Protein AF-C7NF02-F1 (afdb_monomer)

pLDDT: mean 83.74, std 16.37, range [35.66, 97.69]

Solvent-accessible surface area (backbone atoms only — not comparable to full-atom values): 13567 Å² total; per-residue (Å²): 131,85,83,75,86,62,86,69,80,82,64,37,86,64,61,42,29,40,29,29,77,91,46,62,44,52,64,48,82,53,56,47,68,59,49,50,34,46,78,64,65,29,47,80,29,86,86,34,46,52,50,79,46,63,45,74,68,45,97,87,66,43,36,35,38,32,41,30,22,64,89,8,36,26,68,86,57,40,75,67,100,80,72,78,61,76,78,93,61,96,84,65,55,62,60,39,4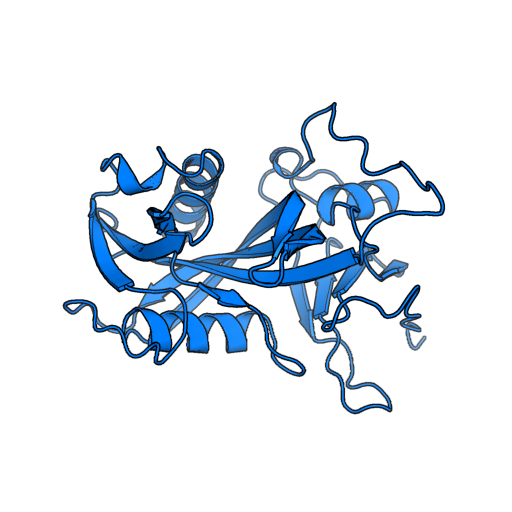5,46,54,30,19,31,32,54,28,42,47,98,85,66,55,30,30,46,35,26,31,33,59,36,84,88,78,73,45,72,50,50,42,54,32,39,41,66,48,54,83,62,45,47,66,67,57,28,31,44,50,30,29,25,30,44,28,60,38,57,68,69,46,74,44,75,60,43,67,45,68,50,72,50,78,47,68,46,97,89,68,47,58,30,38,36,23,44,35,29,45,32,24,28,30,36,54,75,64,93,71,86,49,41,67,62,51,81,87,63,52,59,78,44,38,41,81,37,52,69,86,41,60,64,59,34,72,82,39,71,64,41,52,56,52,52,53,55,33,48,61,70,74,70,115

Sequence (241 aa):
MTQSYHRPDPTGPIPLFVRVGEHVLALGHGVDPTWLARELGATAREGAVPVVDHGPVDEAGDRPLVLDYGDGYDPADLPRPAAPGMVVESGAPPRRQRVATHAVVFDPSGERVLLTALWDDFTETEFWNWPGGGVDPGETFAEALAREVWEETGHDLLEAVPLAVRSWTGTGRRSDGAEEDFHGISLVWAGRVATVHEPVVHDVGGSTTRAAWVPVSDPRVSASIERNADDLRRARAVMGD

Secondary structure (DSSP, 8-state):
-----------SSS-EEEEETTEEEE--TT--HHHHHHHTTPPB-TT---EEEEPPP-TTS---EEEE-TT-B-GGGSPPTT-------TTPPPEEEEEEEEEEEEPTTSSEEEEEEEEETTTTEEEEE-SEEEPPTT--HHHHHHHHHHHHHSPPEEEEEEEEEEEEEEEEE-TTS-EEEEEEEEEEEEEEESS--------SSSSEEEEEEEETTSGGGTSS-TTHHHHHHHHHHHH--

Structure (mmCIF, N/CA/C/O backbone):
data_AF-C7NF02-F1
#
_entry.id   AF-C7NF02-F1
#
loop_
_atom_site.group_PDB
_atom_site.id
_atom_site.type_symbol
_atom_site.label_atom_id
_atom_site.label_alt_id
_atom_site.label_comp_id
_atom_site.label_asym_id
_atom_site.label_entity_id
_atom_site.label_seq_id
_atom_site.pdbx_PDB_ins_code
_atom_site.Cartn_x
_atom_site.Cartn_y
_atom_site.Cartn_z
_atom_site.occupancy
_atom_site.B_iso_or_equiv
_atom_site.auth_seq_id
_atom_site.auth_comp_id
_atom_site.auth_asym_id
_atom_site.auth_atom_id
_atom_site.pdbx_PDB_model_num
ATOM 1 N N . MET A 1 1 ? -13.276 15.944 -24.579 1.00 37.06 1 MET A N 1
ATOM 2 C CA . MET A 1 1 ? -12.054 15.606 -25.337 1.00 37.06 1 MET A CA 1
ATOM 3 C C . MET A 1 1 ? -11.523 14.320 -24.738 1.00 37.06 1 MET A C 1
ATOM 5 O O . MET A 1 1 ? -11.491 14.231 -23.521 1.00 37.06 1 MET A O 1
ATOM 9 N N . THR A 1 2 ? -11.218 13.309 -25.545 1.00 35.66 2 THR A N 1
ATOM 10 C CA . THR A 1 2 ? -10.683 12.034 -25.047 1.00 35.66 2 THR A CA 1
ATOM 11 C C . THR A 1 2 ? -9.244 12.271 -24.590 1.00 35.66 2 THR A C 1
ATOM 13 O O . THR A 1 2 ? -8.404 12.608 -25.421 1.00 35.66 2 THR A O 1
ATOM 16 N N . GLN A 1 3 ? -8.977 12.193 -23.283 1.00 40.38 3 GLN A N 1
ATOM 17 C CA . GLN A 1 3 ? -7.624 12.348 -22.737 1.00 40.38 3 GLN A CA 1
ATOM 18 C C . GLN A 1 3 ? -6.739 11.211 -23.268 1.00 40.38 3 GLN A C 1
ATOM 20 O O . GLN A 1 3 ? -7.097 10.037 -23.172 1.00 40.38 3 GLN A O 1
ATOM 25 N N . SER A 1 4 ? -5.619 11.564 -23.895 1.00 35.66 4 SER A N 1
ATOM 26 C CA . SER A 1 4 ? -4.679 10.622 -24.504 1.00 35.66 4 SER A CA 1
ATOM 27 C C . SER A 1 4 ? -3.621 10.194 -23.487 1.00 35.66 4 SER A C 1
ATOM 29 O O . SER A 1 4 ? -2.790 11.006 -23.080 1.00 35.66 4 SER A O 1
ATOM 31 N N . TYR A 1 5 ? -3.638 8.919 -23.097 1.00 44.19 5 TYR A N 1
ATOM 32 C CA . TYR A 1 5 ? -2.654 8.303 -22.206 1.00 44.19 5 TYR A CA 1
ATOM 33 C C . TYR A 1 5 ? -1.437 7.884 -23.039 1.00 44.19 5 TYR A C 1
ATOM 35 O O . TYR A 1 5 ? -1.501 6.924 -23.803 1.00 44.19 5 TYR A O 1
ATOM 43 N N . HIS A 1 6 ? -0.329 8.620 -22.941 1.00 39.19 6 HIS A N 1
ATOM 44 C CA . HIS A 1 6 ? 0.918 8.266 -23.626 1.00 39.19 6 HIS A CA 1
ATOM 45 C C . HIS A 1 6 ? 1.883 7.590 -22.648 1.00 39.19 6 HIS A C 1
ATOM 47 O O . HIS A 1 6 ? 2.234 8.182 -21.631 1.00 39.19 6 HIS A O 1
ATOM 53 N N . ARG A 1 7 ? 2.312 6.361 -22.969 1.00 38.44 7 ARG A N 1
ATOM 54 C CA . ARG A 1 7 ? 3.305 5.558 -22.229 1.00 38.44 7 ARG A CA 1
ATOM 55 C C . ARG A 1 7 ? 4.731 6.035 -22.575 1.00 38.44 7 ARG A C 1
ATOM 57 O O . ARG A 1 7 ? 5.138 5.872 -23.725 1.00 38.44 7 ARG A O 1
ATOM 64 N N . PRO A 1 8 ? 5.512 6.606 -21.646 1.00 38.12 8 PRO A N 1
ATOM 65 C CA . PRO A 1 8 ? 6.932 6.853 -21.804 1.00 38.12 8 PRO A CA 1
ATOM 66 C C . PRO A 1 8 ? 7.715 5.687 -21.174 1.00 38.12 8 PRO A C 1
ATOM 68 O O . PRO A 1 8 ? 7.669 5.496 -19.967 1.00 38.12 8 PRO A O 1
ATOM 71 N N . ASP A 1 9 ? 8.435 4.937 -22.012 1.00 39.00 9 ASP A N 1
ATOM 72 C CA . ASP A 1 9 ? 9.424 3.894 -21.659 1.00 39.00 9 ASP A CA 1
ATOM 73 C C . ASP A 1 9 ? 8.870 2.585 -20.999 1.00 39.00 9 ASP A C 1
ATOM 75 O O . ASP A 1 9 ? 8.285 2.621 -19.917 1.00 39.00 9 ASP A O 1
ATOM 79 N N . PRO A 1 10 ? 8.989 1.394 -21.637 1.00 40.12 10 PRO A N 1
ATOM 80 C CA . PRO A 1 10 ? 8.145 0.223 -21.349 1.00 40.12 10 PRO A CA 1
ATOM 81 C C . PRO A 1 10 ? 8.681 -0.800 -20.321 1.00 40.12 10 PRO A C 1
ATOM 83 O O . PRO A 1 10 ? 8.220 -1.939 -20.329 1.00 40.12 10 PRO A O 1
ATOM 86 N N . THR A 1 11 ? 9.636 -0.479 -19.445 1.00 42.97 11 THR A N 1
ATOM 87 C CA . THR A 1 11 ? 10.308 -1.527 -18.635 1.00 42.97 11 THR A CA 1
ATOM 88 C C . THR A 1 11 ? 9.643 -1.882 -17.295 1.00 42.97 11 THR A C 1
ATOM 90 O O . THR A 1 11 ? 10.133 -2.770 -16.598 1.00 42.97 11 THR A O 1
ATOM 93 N N . GLY A 1 12 ? 8.521 -1.255 -16.932 1.00 51.25 12 GLY A N 1
ATOM 94 C CA . GLY A 1 12 ? 7.633 -1.737 -15.863 1.00 51.25 12 GLY A CA 1
ATOM 95 C C . GLY A 1 12 ? 6.490 -2.589 -16.441 1.00 51.25 12 GLY A C 1
ATOM 96 O O . GLY A 1 12 ? 5.905 -2.176 -17.447 1.00 51.25 12 GLY A O 1
ATOM 97 N N . PRO A 1 13 ? 6.140 -3.753 -15.850 1.00 66.00 13 PRO A N 1
ATOM 98 C CA . PRO A 1 13 ? 5.072 -4.606 -16.379 1.00 66.00 13 PRO A CA 1
ATOM 99 C C . PRO A 1 13 ? 3.681 -3.959 -16.285 1.00 66.00 13 PRO A C 1
ATOM 101 O O . PRO A 1 13 ? 2.797 -4.346 -17.039 1.00 66.00 13 PRO A O 1
ATOM 104 N N . ILE A 1 14 ? 3.492 -2.962 -15.409 1.00 78.69 14 ILE A N 1
ATOM 105 C CA . ILE A 1 14 ? 2.182 -2.360 -15.122 1.00 78.69 14 ILE A CA 1
ATOM 106 C C . ILE A 1 14 ? 2.257 -0.850 -15.334 1.00 78.69 14 ILE A C 1
ATOM 108 O O . ILE A 1 14 ? 2.985 -0.168 -14.605 1.00 78.69 14 ILE A O 1
ATOM 112 N N . PRO A 1 15 ? 1.543 -0.306 -16.332 1.00 81.62 15 PRO A N 1
ATOM 113 C CA . PRO A 1 15 ? 1.567 1.119 -16.599 1.00 81.62 15 PRO A CA 1
ATOM 114 C C . PRO A 1 15 ? 0.762 1.870 -15.525 1.00 81.62 15 PRO A C 1
ATOM 116 O O . PRO A 1 15 ? -0.442 1.665 -15.369 1.00 81.62 15 PRO A O 1
ATOM 119 N N . LEU A 1 16 ? 1.449 2.750 -14.792 1.00 88.62 16 LEU A N 1
ATOM 120 C CA . LEU A 1 16 ? 0.880 3.614 -13.758 1.00 88.62 16 LEU A CA 1
ATOM 121 C C . LEU A 1 16 ? 0.931 5.077 -14.208 1.00 88.62 16 LEU A C 1
ATOM 123 O O . LEU A 1 16 ? 1.956 5.543 -14.707 1.00 88.62 16 LEU A O 1
ATOM 127 N N . PHE A 1 17 ? -0.157 5.809 -14.000 1.00 91.75 17 PHE A N 1
ATOM 128 C CA . PHE A 1 17 ? -0.310 7.206 -14.388 1.00 91.75 17 PHE A CA 1
ATOM 129 C C . PHE A 1 17 ? -0.702 8.077 -13.199 1.00 91.75 17 PHE A C 1
ATOM 131 O O . PHE A 1 17 ? -1.407 7.640 -12.293 1.00 91.75 17 PHE A O 1
ATOM 138 N N . VAL A 1 18 ? -0.276 9.335 -13.244 1.00 94.00 18 VAL A N 1
ATOM 139 C CA . VAL A 1 18 ? -0.710 10.397 -12.337 1.00 94.00 18 VAL A CA 1
ATOM 140 C C . VAL A 1 18 ? -1.616 11.345 -13.113 1.00 94.00 18 VAL A C 1
ATOM 142 O O . VAL A 1 18 ? -1.229 11.833 -14.181 1.00 94.00 18 VAL A O 1
ATOM 145 N N . ARG A 1 19 ? -2.813 11.607 -12.577 1.00 95.44 19 ARG A N 1
ATOM 146 C CA . ARG A 1 19 ? -3.755 12.598 -13.107 1.00 95.44 19 ARG A CA 1
ATOM 147 C C . ARG A 1 19 ? -3.864 13.798 -12.167 1.00 95.44 19 ARG A C 1
ATOM 149 O O . ARG A 1 19 ? -3.968 13.634 -10.956 1.00 95.44 19 ARG A O 1
ATOM 156 N N . VAL A 1 20 ? -3.855 15.001 -12.739 1.00 96.31 20 VAL A N 1
ATOM 157 C CA . VAL A 1 20 ? -4.171 16.267 -12.064 1.00 96.31 20 VAL A CA 1
ATOM 158 C C . VAL A 1 20 ? -4.996 17.131 -13.017 1.00 96.31 20 VAL A C 1
ATOM 160 O O . VAL A 1 20 ? -4.471 17.695 -13.980 1.00 96.31 20 VAL A O 1
ATOM 163 N N . GLY A 1 21 ? -6.303 17.231 -12.769 1.00 92.81 21 GLY A N 1
ATOM 164 C CA . GLY A 1 21 ? -7.222 17.906 -13.688 1.00 92.81 21 GLY A CA 1
ATOM 165 C C . GLY A 1 21 ? -7.195 17.255 -15.076 1.00 92.81 21 GLY A C 1
ATOM 166 O O . GLY A 1 21 ? -7.459 16.065 -15.214 1.00 92.81 21 GLY A O 1
ATOM 167 N N . GLU A 1 22 ? -6.843 18.024 -16.108 1.00 90.62 22 GLU A N 1
ATOM 168 C CA . GLU A 1 22 ? -6.717 17.517 -17.486 1.00 90.62 22 GLU A CA 1
ATOM 169 C C . GLU A 1 22 ? -5.337 16.909 -17.795 1.00 90.62 22 GLU A C 1
ATOM 171 O O . GLU A 1 22 ? -5.138 16.327 -18.863 1.00 90.62 22 GLU A O 1
ATOM 176 N N . HIS A 1 23 ? -4.362 17.058 -16.895 1.00 91.50 23 HIS A N 1
ATOM 177 C CA . HIS A 1 23 ? -3.021 16.523 -17.093 1.00 91.50 23 HIS A CA 1
ATOM 178 C C . HIS A 1 23 ? -2.972 15.061 -16.671 1.00 91.50 23 HIS A C 1
ATOM 180 O O . HIS A 1 23 ? -3.257 14.740 -15.522 1.00 91.50 23 HIS A O 1
ATOM 186 N N . VAL A 1 24 ? -2.552 14.188 -17.586 1.00 91.44 24 VAL A N 1
ATOM 187 C CA . VAL A 1 24 ? -2.268 12.781 -17.305 1.00 91.44 24 VAL A CA 1
ATOM 188 C C . VAL A 1 24 ? -0.867 12.465 -17.804 1.00 91.44 24 VAL A C 1
ATOM 190 O O . VAL A 1 24 ? -0.596 12.593 -18.998 1.00 91.44 24 VAL A O 1
ATOM 193 N N . LEU A 1 25 ? 0.019 12.045 -16.905 1.00 89.88 25 LEU A N 1
ATOM 194 C CA . LEU A 1 25 ? 1.373 11.611 -17.246 1.00 89.88 25 LEU A CA 1
ATOM 195 C C . LEU A 1 25 ? 1.628 10.223 -16.689 1.00 89.88 25 LEU A C 1
ATOM 197 O O . LEU A 1 25 ? 1.245 9.925 -15.559 1.00 89.88 25 LEU A O 1
ATOM 201 N N . ALA A 1 26 ? 2.302 9.375 -17.463 1.00 87.69 26 ALA A N 1
ATOM 202 C CA . ALA A 1 26 ? 2.766 8.122 -16.894 1.00 87.69 26 ALA A CA 1
ATOM 203 C C . ALA A 1 26 ? 3.901 8.381 -15.905 1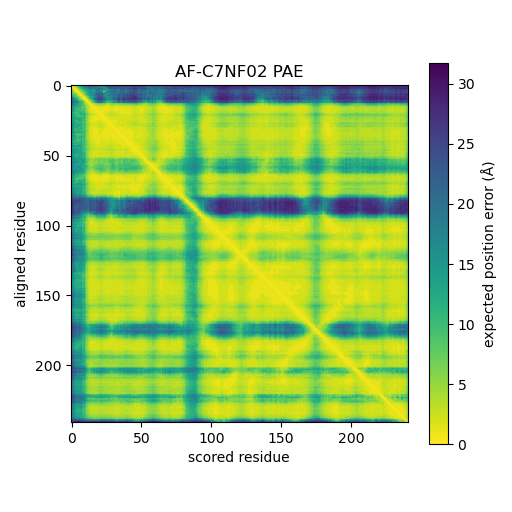.00 87.69 26 ALA A C 1
ATOM 205 O O . ALA A 1 26 ? 4.724 9.286 -16.082 1.00 87.69 26 ALA A O 1
ATOM 206 N N . LEU A 1 27 ? 3.946 7.543 -14.884 1.00 87.00 27 LEU A N 1
ATOM 207 C CA . LEU A 1 27 ? 4.962 7.588 -13.861 1.00 87.00 27 LEU A CA 1
ATOM 208 C C . LEU A 1 27 ? 6.208 6.837 -14.331 1.00 87.00 27 LEU A C 1
ATOM 210 O O . LEU A 1 27 ? 6.170 5.624 -14.527 1.00 87.00 27 LEU A O 1
ATOM 214 N N . GLY A 1 28 ? 7.310 7.566 -14.491 1.00 82.88 28 GLY A N 1
ATOM 215 C CA . GLY A 1 28 ? 8.607 6.972 -14.801 1.00 82.88 28 GLY A CA 1
ATOM 216 C C . GLY A 1 28 ? 9.280 6.343 -13.578 1.00 82.88 28 GLY A C 1
ATOM 217 O O . GLY A 1 28 ? 9.035 6.744 -12.438 1.00 82.88 28 GLY A O 1
ATOM 218 N N . HIS A 1 29 ? 10.196 5.408 -13.835 1.00 82.75 29 HIS A N 1
ATOM 219 C CA . HIS A 1 29 ? 11.033 4.786 -12.805 1.00 82.75 29 HIS A CA 1
ATOM 220 C C . HIS A 1 29 ? 11.772 5.840 -11.968 1.00 82.75 29 HIS A C 1
ATOM 222 O O . HIS A 1 29 ? 12.404 6.748 -12.510 1.00 82.75 29 HIS A O 1
ATOM 228 N N . GLY A 1 30 ? 11.719 5.696 -10.646 1.00 81.31 30 GLY A N 1
ATOM 229 C CA . GLY A 1 30 ? 12.347 6.590 -9.672 1.00 81.31 30 GLY A CA 1
ATOM 230 C C . GLY A 1 30 ? 11.582 7.888 -9.401 1.00 81.31 30 GLY A C 1
ATOM 231 O O . GLY A 1 30 ? 12.004 8.666 -8.543 1.00 81.31 30 GLY A O 1
ATOM 232 N N . VAL A 1 31 ? 10.461 8.130 -10.089 1.00 86.94 31 VAL A N 1
ATOM 233 C CA . VAL A 1 31 ? 9.610 9.301 -9.854 1.00 86.94 31 VAL A CA 1
ATOM 234 C C . VAL A 1 31 ? 8.590 8.982 -8.765 1.00 86.94 31 VAL A C 1
ATOM 236 O O . VAL A 1 31 ? 7.834 8.019 -8.858 1.00 86.94 31 VAL A O 1
ATOM 239 N N . ASP A 1 32 ? 8.550 9.804 -7.719 1.00 90.88 32 ASP A N 1
ATOM 240 C CA . ASP A 1 32 ? 7.515 9.712 -6.692 1.00 90.88 32 ASP A CA 1
ATOM 241 C C . ASP A 1 32 ? 6.165 10.248 -7.233 1.00 90.88 32 ASP A C 1
ATOM 243 O O . ASP A 1 32 ? 6.136 11.360 -7.775 1.00 90.88 32 ASP A O 1
ATOM 247 N N . PRO A 1 33 ? 5.050 9.497 -7.108 1.00 92.94 33 PRO A N 1
ATOM 248 C CA . PRO A 1 33 ? 3.745 9.910 -7.638 1.00 92.94 33 PRO A CA 1
ATOM 249 C C . PRO A 1 33 ? 3.215 11.209 -7.029 1.00 92.94 33 PRO A C 1
ATOM 251 O O . PRO A 1 33 ? 2.709 12.071 -7.748 1.00 92.94 33 PRO A O 1
ATOM 254 N N . THR A 1 34 ? 3.366 11.371 -5.713 1.00 94.94 34 THR A N 1
ATOM 255 C CA . THR A 1 34 ? 2.891 12.541 -4.966 1.00 94.94 34 THR A CA 1
ATOM 256 C C . THR A 1 34 ? 3.717 13.774 -5.325 1.00 94.94 34 THR A C 1
ATOM 258 O O . THR A 1 34 ? 3.176 14.868 -5.505 1.00 94.94 34 THR A O 1
ATOM 261 N N . TRP A 1 35 ? 5.032 13.610 -5.500 1.00 94.06 35 TRP A N 1
ATOM 262 C CA . TRP A 1 35 ? 5.891 14.666 -6.028 1.00 94.06 35 TRP A CA 1
ATOM 263 C C . TRP A 1 35 ? 5.477 15.076 -7.445 1.00 94.06 35 TRP A C 1
ATOM 265 O O . TRP A 1 35 ? 5.312 16.267 -7.699 1.00 94.06 35 TRP A O 1
ATOM 275 N N . LEU A 1 36 ? 5.251 14.116 -8.349 1.00 93.62 36 LEU A N 1
ATOM 276 C CA . LEU A 1 36 ? 4.832 14.414 -9.722 1.00 93.62 36 LEU A CA 1
ATOM 277 C C . LEU A 1 36 ? 3.490 15.156 -9.750 1.00 93.62 36 LEU A C 1
ATOM 279 O O . LEU A 1 36 ? 3.353 16.134 -10.482 1.00 93.62 36 LEU A O 1
ATOM 283 N N . ALA A 1 37 ? 2.526 14.748 -8.923 1.00 95.75 37 ALA A N 1
ATOM 284 C CA . ALA A 1 37 ? 1.246 15.440 -8.797 1.00 95.75 37 ALA A CA 1
ATOM 285 C C . ALA A 1 37 ? 1.425 16.915 -8.402 1.00 95.75 37 ALA A C 1
ATOM 287 O O . ALA A 1 37 ? 0.809 17.799 -9.001 1.00 95.75 37 ALA A O 1
ATOM 288 N N . ARG A 1 38 ? 2.316 17.206 -7.443 1.00 95.38 38 ARG A N 1
ATOM 289 C CA . ARG A 1 38 ? 2.662 18.583 -7.063 1.00 95.38 38 ARG A CA 1
ATOM 290 C C . ARG A 1 38 ? 3.246 19.369 -8.236 1.00 95.38 38 ARG A C 1
ATOM 292 O O . ARG A 1 38 ? 2.836 20.505 -8.460 1.00 95.38 38 ARG A O 1
ATOM 299 N N . GLU A 1 39 ? 4.183 18.785 -8.980 1.00 94.25 39 GLU A N 1
ATOM 300 C CA . GLU A 1 39 ? 4.785 19.444 -10.150 1.00 94.25 39 GLU A CA 1
ATOM 301 C C . GLU A 1 39 ? 3.764 19.691 -11.273 1.00 94.25 39 GLU A C 1
ATOM 303 O O . GLU A 1 39 ? 3.877 20.669 -12.011 1.00 94.25 39 GLU A O 1
ATOM 308 N N . LEU A 1 40 ? 2.722 18.859 -11.364 1.00 94.50 40 LEU A N 1
ATOM 309 C CA . LEU A 1 40 ? 1.581 19.049 -12.266 1.00 94.50 40 LEU A CA 1
ATOM 310 C C . LEU A 1 40 ? 0.537 20.053 -11.753 1.00 94.50 40 LEU A C 1
ATOM 312 O O . LEU A 1 40 ? -0.459 20.301 -12.431 1.00 94.50 40 LEU A O 1
ATOM 316 N N . GLY A 1 41 ? 0.766 20.663 -10.588 1.00 95.94 41 GLY A N 1
ATOM 317 C CA . GLY A 1 41 ? -0.081 21.718 -10.038 1.00 95.94 41 GLY A CA 1
ATOM 318 C C . GLY A 1 41 ? -1.197 21.233 -9.114 1.00 95.94 41 GLY A C 1
ATOM 319 O O . GLY A 1 41 ? -2.104 22.015 -8.816 1.00 95.94 41 GLY A O 1
ATOM 320 N N . ALA A 1 42 ? -1.154 19.983 -8.633 1.00 97.19 42 ALA A N 1
ATOM 321 C CA . ALA A 1 42 ? -2.081 19.531 -7.598 1.00 97.19 42 ALA A CA 1
ATOM 322 C C . ALA A 1 42 ? -1.936 20.418 -6.352 1.00 97.19 42 ALA A C 1
ATOM 324 O O . ALA A 1 42 ? -0.841 20.859 -6.002 1.00 97.19 42 ALA A O 1
ATOM 325 N N . THR A 1 43 ? -3.045 20.706 -5.673 1.00 97.00 43 THR A N 1
ATOM 326 C CA . THR A 1 43 ? -3.021 21.566 -4.482 1.00 97.00 43 THR A CA 1
ATOM 327 C C . THR A 1 43 ? -2.658 20.755 -3.241 1.00 97.00 43 THR A C 1
ATOM 329 O O . THR A 1 43 ? -3.220 19.688 -3.015 1.00 97.00 43 THR A O 1
ATOM 332 N N . ALA A 1 44 ? -1.768 21.280 -2.401 1.00 96.94 44 ALA A N 1
ATOM 333 C CA . ALA A 1 44 ? -1.482 20.710 -1.088 1.00 96.94 44 ALA A CA 1
ATOM 334 C C . ALA A 1 44 ? -2.738 20.729 -0.200 1.00 96.94 44 ALA A C 1
ATOM 336 O O . ALA A 1 44 ? -3.266 21.803 0.099 1.00 96.94 44 ALA A O 1
ATOM 337 N N . ARG A 1 45 ? -3.196 19.558 0.243 1.00 95.94 45 ARG A N 1
ATOM 338 C CA . ARG A 1 45 ? -4.304 19.391 1.188 1.00 95.94 45 ARG A CA 1
ATOM 339 C C . ARG A 1 45 ? -3.961 18.280 2.174 1.00 95.94 45 ARG A C 1
ATOM 341 O O . ARG A 1 45 ? -3.729 17.145 1.781 1.00 95.94 45 ARG A O 1
ATOM 348 N N . GLU A 1 46 ? -3.904 18.620 3.455 1.00 92.56 46 GLU A N 1
ATOM 349 C CA . GLU A 1 46 ? -3.607 17.656 4.519 1.00 92.56 46 GLU A CA 1
ATOM 350 C C . GLU A 1 46 ? -4.644 16.523 4.529 1.00 92.56 46 GLU A C 1
ATOM 352 O O . GLU A 1 46 ? -5.844 16.784 4.438 1.00 92.56 46 GLU A O 1
ATOM 357 N N . GLY A 1 47 ? -4.175 15.273 4.584 1.00 90.06 47 GLY A N 1
ATOM 358 C CA . GLY A 1 47 ? -5.027 14.085 4.524 1.00 90.06 47 GLY A CA 1
ATOM 359 C C . GLY A 1 47 ? -5.608 13.759 3.144 1.00 90.06 47 GLY A C 1
ATOM 360 O O . GLY A 1 47 ? -6.392 12.819 3.046 1.00 90.06 47 GLY A O 1
ATOM 361 N N . ALA A 1 48 ? -5.266 14.497 2.079 1.00 93.69 48 ALA A N 1
ATOM 362 C CA . ALA A 1 48 ? -5.751 14.176 0.740 1.00 93.69 48 ALA A CA 1
ATOM 363 C C . ALA A 1 48 ? -5.098 12.905 0.192 1.00 93.69 48 ALA A C 1
ATOM 365 O O . ALA A 1 48 ? -3.875 12.774 0.155 1.00 93.69 48 ALA A O 1
ATOM 366 N N . VAL A 1 49 ? -5.939 12.000 -0.296 1.00 92.31 49 VAL A N 1
ATOM 367 C CA . VAL A 1 49 ? -5.536 10.729 -0.895 1.00 92.31 49 VAL A CA 1
ATOM 368 C C . VAL A 1 49 ? -5.978 10.728 -2.354 1.00 92.31 49 VAL A C 1
ATOM 370 O O . VAL A 1 49 ? -7.084 11.203 -2.630 1.00 92.31 49 VAL A O 1
ATOM 373 N N . PRO A 1 50 ? -5.160 10.230 -3.301 1.00 94.06 50 PRO A N 1
ATOM 374 C CA . PRO A 1 50 ? -5.589 10.164 -4.686 1.00 94.06 50 PRO A CA 1
ATOM 375 C C . PRO A 1 50 ? -6.810 9.260 -4.846 1.00 94.06 50 PRO A C 1
ATOM 377 O O . PRO A 1 50 ? -6.915 8.204 -4.216 1.00 94.06 50 PRO A O 1
ATOM 380 N N . VAL A 1 51 ? -7.701 9.651 -5.752 1.00 93.94 51 VAL A N 1
ATOM 381 C CA . VAL A 1 51 ? -8.725 8.751 -6.275 1.00 93.94 51 VAL A CA 1
ATOM 382 C C . VAL A 1 51 ? -8.032 7.722 -7.156 1.00 93.94 51 VAL A C 1
ATOM 384 O O . VAL A 1 51 ? -7.161 8.045 -7.964 1.00 93.94 51 VAL A O 1
ATOM 387 N N . VAL A 1 52 ? -8.403 6.463 -6.973 1.00 92.44 52 VAL A N 1
ATOM 388 C CA . VAL A 1 52 ? -7.759 5.334 -7.635 1.00 92.44 52 VAL A CA 1
ATOM 389 C C . VAL A 1 52 ? -8.707 4.821 -8.696 1.00 92.44 52 VAL A C 1
ATOM 391 O O . VAL A 1 52 ? -9.833 4.430 -8.395 1.00 92.44 52 VAL A O 1
ATOM 394 N N . ASP A 1 53 ? -8.245 4.840 -9.936 1.00 85.62 53 ASP A N 1
ATOM 395 C CA . ASP A 1 53 ? -9.037 4.477 -11.099 1.00 85.62 53 ASP A CA 1
ATOM 396 C C . ASP A 1 53 ? -8.244 3.514 -11.986 1.00 85.62 53 ASP A C 1
ATOM 398 O O . ASP A 1 53 ? -7.010 3.479 -11.962 1.00 85.62 53 ASP A O 1
ATOM 402 N N . HIS A 1 54 ? -8.955 2.717 -12.772 1.00 80.19 54 HIS A N 1
ATOM 403 C CA . HIS A 1 54 ? -8.359 1.983 -13.874 1.00 80.19 54 HIS A CA 1
ATOM 404 C C . HIS A 1 54 ? -8.820 2.675 -15.146 1.00 80.19 54 HIS A C 1
ATOM 406 O O . HIS A 1 54 ? -10.006 2.700 -15.471 1.00 80.19 54 HIS A O 1
ATOM 412 N N . GLY A 1 55 ? -7.868 3.300 -15.835 1.00 74.94 55 GLY A N 1
ATOM 413 C CA . GLY A 1 55 ? -8.131 3.992 -17.082 1.00 74.94 55 GLY A CA 1
ATOM 414 C C . GLY A 1 55 ? -8.774 3.062 -18.119 1.00 74.94 55 GLY A C 1
ATOM 415 O O . GLY A 1 55 ? -8.871 1.846 -17.921 1.00 74.94 55 GLY A O 1
ATOM 416 N N . PRO A 1 56 ? -9.230 3.623 -19.249 1.00 75.25 56 PRO A N 1
ATOM 417 C CA . PRO A 1 56 ? -9.860 2.825 -20.288 1.00 75.25 56 PRO A CA 1
ATOM 418 C C . PRO A 1 56 ? -8.925 1.695 -20.725 1.00 75.25 56 PRO A C 1
ATOM 420 O O . PRO A 1 56 ? -7.718 1.907 -20.843 1.00 75.25 56 PRO A O 1
ATOM 423 N N . VAL A 1 57 ? -9.507 0.521 -20.980 1.00 76.81 57 VAL A N 1
ATOM 424 C CA . VAL A 1 57 ? -8.783 -0.610 -21.567 1.00 76.81 57 VAL A CA 1
ATOM 425 C C . VAL A 1 57 ? -8.123 -0.130 -22.858 1.00 76.81 57 VAL A C 1
ATOM 427 O O . VAL A 1 57 ? -8.809 0.422 -23.727 1.00 76.81 57 VAL A O 1
ATOM 430 N N . ASP A 1 58 ? -6.810 -0.294 -22.965 1.00 71.62 58 ASP A N 1
ATOM 431 C CA . ASP A 1 58 ? -6.073 0.116 -24.154 1.00 71.62 58 ASP A CA 1
ATOM 432 C C . ASP A 1 58 ? -6.174 -0.925 -25.284 1.00 71.62 58 ASP A C 1
ATOM 434 O O . ASP A 1 58 ? -6.812 -1.974 -25.161 1.00 71.62 58 ASP A O 1
ATOM 438 N N . GLU A 1 59 ? -5.563 -0.628 -26.432 1.00 69.81 59 GLU A N 1
ATOM 439 C CA . GLU A 1 59 ? -5.589 -1.518 -27.601 1.00 69.81 59 GLU A CA 1
ATOM 440 C C . GLU A 1 59 ? -4.897 -2.871 -27.354 1.00 69.81 59 GLU A C 1
ATOM 442 O O . GLU A 1 59 ? -5.168 -3.831 -28.078 1.00 69.81 59 GLU A O 1
ATOM 447 N N . ALA A 1 60 ? -4.023 -2.963 -26.346 1.00 68.56 60 ALA A N 1
ATOM 448 C CA . ALA A 1 60 ? -3.368 -4.201 -25.937 1.00 68.56 60 ALA A CA 1
ATOM 449 C C . ALA A 1 60 ? -4.221 -5.026 -24.957 1.00 68.56 60 ALA A C 1
ATOM 451 O O . ALA A 1 60 ? -3.882 -6.177 -24.680 1.00 68.56 60 ALA A O 1
ATOM 452 N N . GLY A 1 61 ? -5.349 -4.483 -24.487 1.00 70.81 61 GLY A N 1
ATOM 453 C CA . GLY A 1 61 ? -6.182 -5.103 -23.462 1.00 70.81 61 GLY A CA 1
ATOM 454 C C . GLY A 1 61 ? -5.736 -4.773 -22.036 1.00 70.81 61 GLY A C 1
ATOM 455 O O . GLY A 1 61 ? -6.305 -5.325 -21.093 1.00 70.81 61 GLY A O 1
ATOM 456 N N . ASP A 1 62 ? -4.759 -3.879 -21.865 1.00 73.94 62 ASP A N 1
ATOM 457 C CA . ASP A 1 62 ? -4.261 -3.491 -20.551 1.00 73.94 62 ASP A CA 1
ATOM 458 C C . ASP A 1 62 ? -5.210 -2.473 -19.906 1.00 73.94 62 ASP A C 1
ATOM 460 O O . ASP A 1 62 ? -5.770 -1.593 -20.564 1.00 73.94 62 ASP A O 1
ATOM 464 N N . ARG A 1 63 ? -5.378 -2.579 -18.583 1.00 81.56 63 ARG A N 1
ATOM 465 C CA . ARG A 1 63 ? -6.109 -1.611 -17.754 1.00 81.56 63 ARG A CA 1
ATOM 466 C C . ARG A 1 63 ? -5.095 -0.738 -17.013 1.00 81.56 63 ARG A C 1
ATOM 468 O O . ARG A 1 63 ? -4.608 -1.163 -15.966 1.00 81.56 63 ARG A O 1
ATOM 475 N N . PRO A 1 64 ? -4.719 0.442 -17.536 1.00 85.81 64 PRO A N 1
ATOM 476 C CA . PRO A 1 64 ? -3.712 1.267 -16.888 1.00 85.81 64 PRO A CA 1
ATOM 477 C C . PRO A 1 64 ? -4.208 1.769 -15.537 1.00 85.81 64 PRO A C 1
ATOM 479 O O . PRO A 1 64 ? -5.349 2.207 -15.403 1.00 85.81 64 PRO A O 1
ATOM 482 N N . LEU A 1 65 ? -3.334 1.753 -14.540 1.00 92.00 65 LEU A N 1
ATOM 483 C CA . LEU A 1 65 ? -3.658 2.254 -13.211 1.00 92.00 65 LEU A CA 1
ATOM 484 C C . LEU A 1 65 ? -3.487 3.771 -13.182 1.00 92.00 65 LEU A C 1
ATOM 486 O O . LEU A 1 65 ? -2.488 4.294 -13.677 1.00 92.00 65 LEU A O 1
ATOM 490 N N . VAL A 1 66 ? -4.441 4.486 -12.591 1.00 93.62 66 VAL A N 1
ATOM 491 C CA . VAL A 1 66 ? -4.418 5.947 -12.498 1.00 93.62 66 VAL A CA 1
ATOM 492 C C . VAL A 1 66 ? -4.579 6.377 -11.043 1.00 93.62 66 VAL A C 1
ATOM 494 O O . VAL A 1 66 ? -5.548 6.015 -10.379 1.00 93.62 66 VAL A O 1
ATOM 497 N N . LEU A 1 67 ? -3.625 7.176 -10.568 1.00 95.56 67 LEU A N 1
ATOM 498 C CA . LEU A 1 67 ? -3.690 7.900 -9.302 1.00 95.56 67 LEU A CA 1
ATOM 499 C C . LEU A 1 67 ? -4.085 9.346 -9.603 1.00 95.56 67 LEU A C 1
ATOM 501 O O . LEU A 1 67 ? -3.294 10.117 -10.153 1.00 95.56 67 LEU A O 1
ATOM 505 N N . ASP A 1 68 ? -5.320 9.702 -9.283 1.00 95.94 68 ASP A N 1
ATOM 506 C CA . ASP A 1 68 ? -5.895 11.011 -9.562 1.00 95.94 68 ASP A CA 1
ATOM 507 C C . ASP A 1 68 ? -5.834 11.906 -8.322 1.00 95.94 68 ASP A C 1
ATOM 509 O O . ASP A 1 68 ? -6.524 11.688 -7.329 1.00 95.94 68 ASP A O 1
ATOM 513 N N . TYR A 1 69 ? -4.994 12.934 -8.395 1.00 96.69 69 TYR A N 1
ATOM 514 C CA . TYR A 1 69 ? -4.788 13.932 -7.349 1.00 96.69 69 TYR A CA 1
ATOM 515 C C . TYR A 1 69 ? -5.592 15.217 -7.620 1.00 96.69 69 TYR A C 1
ATOM 517 O O . TYR A 1 69 ? -5.211 16.300 -7.168 1.00 96.69 69 TYR A O 1
ATOM 525 N N . GLY A 1 70 ? -6.692 15.141 -8.380 1.00 94.81 70 GLY A N 1
ATOM 526 C CA . GLY A 1 70 ? -7.550 16.286 -8.704 1.00 94.81 70 GLY A CA 1
ATOM 527 C C . GLY A 1 70 ? -8.087 17.028 -7.473 1.00 94.81 70 GLY A C 1
ATOM 528 O O . GLY A 1 70 ? -8.184 18.256 -7.487 1.00 94.81 70 GLY A O 1
ATOM 529 N N . ASP A 1 71 ? -8.335 16.305 -6.379 1.00 94.12 71 ASP A N 1
ATOM 530 C CA . ASP A 1 71 ? -8.737 16.879 -5.090 1.00 94.12 71 ASP A CA 1
ATOM 531 C C . ASP A 1 71 ? -7.561 17.338 -4.217 1.00 94.12 71 ASP A C 1
ATOM 533 O O . ASP A 1 71 ? -7.770 17.840 -3.114 1.00 94.12 71 ASP A O 1
ATOM 537 N N . GLY A 1 72 ? -6.331 17.248 -4.716 1.00 95.75 72 GLY A N 1
ATOM 538 C CA . GLY A 1 72 ? -5.112 17.628 -4.017 1.00 95.75 72 GLY A CA 1
ATOM 539 C C . GLY A 1 72 ? -4.262 16.436 -3.586 1.00 95.75 72 GLY A C 1
ATOM 540 O O . GLY A 1 72 ? -4.569 15.284 -3.873 1.00 95.75 72 GLY A O 1
ATOM 541 N N . TYR A 1 73 ? -3.160 16.739 -2.908 1.00 95.94 73 TYR A N 1
ATOM 542 C CA . TYR A 1 73 ? -2.205 15.758 -2.397 1.00 95.94 73 TYR A CA 1
ATOM 543 C C . TYR A 1 73 ? -1.856 16.058 -0.939 1.00 95.94 73 TYR A C 1
ATOM 545 O O . TYR A 1 73 ? -1.802 17.230 -0.554 1.00 95.94 73 TYR A O 1
ATOM 553 N N . ASP A 1 74 ? -1.556 15.027 -0.149 1.00 94.69 74 ASP A N 1
ATOM 554 C CA . ASP A 1 74 ? -1.054 15.208 1.211 1.00 94.69 74 ASP A CA 1
ATOM 555 C C . ASP A 1 74 ? 0.433 15.623 1.218 1.00 94.69 74 ASP A C 1
ATOM 557 O O . ASP A 1 74 ? 1.293 14.877 0.738 1.00 94.69 74 ASP A O 1
ATOM 561 N N . PRO A 1 75 ? 0.796 16.789 1.787 1.00 92.31 75 PRO A N 1
ATOM 562 C CA . PRO A 1 75 ? 2.191 17.204 1.926 1.00 92.31 75 PRO A CA 1
ATOM 563 C C . PRO A 1 75 ? 3.078 16.233 2.708 1.00 92.31 75 PRO A C 1
ATOM 565 O O . PRO A 1 75 ? 4.286 16.214 2.473 1.00 92.31 75 PRO A O 1
ATOM 568 N N . ALA A 1 76 ? 2.517 15.446 3.626 1.00 89.38 76 ALA A N 1
ATOM 569 C CA . ALA A 1 76 ? 3.263 14.452 4.393 1.00 89.38 76 ALA A CA 1
ATOM 570 C C . ALA A 1 76 ? 3.655 13.220 3.557 1.00 89.38 76 ALA A C 1
ATOM 572 O O . ALA A 1 76 ? 4.599 12.517 3.921 1.00 89.38 76 ALA A O 1
ATOM 573 N N . ASP A 1 77 ? 2.990 13.001 2.419 1.00 89.88 77 ASP A N 1
ATOM 574 C CA . ASP A 1 77 ? 3.340 11.949 1.464 1.00 89.88 77 ASP A CA 1
ATOM 575 C C . ASP A 1 77 ? 4.465 12.372 0.512 1.00 89.88 77 ASP A C 1
ATOM 577 O O . ASP A 1 77 ? 4.990 11.535 -0.223 1.00 89.88 77 ASP A O 1
ATOM 581 N N . LEU A 1 78 ? 4.883 13.645 0.530 1.00 89.50 78 LEU A N 1
ATOM 582 C CA . LEU A 1 78 ? 6.029 14.075 -0.261 1.00 89.50 78 LEU A CA 1
ATOM 583 C C . LEU A 1 78 ? 7.299 13.326 0.173 1.00 89.50 78 LEU A C 1
ATOM 585 O O . LEU A 1 78 ? 7.545 13.123 1.370 1.00 89.50 78 LEU A O 1
ATOM 589 N N . PRO A 1 79 ? 8.170 12.967 -0.784 1.00 83.44 79 PRO A N 1
ATOM 590 C CA . PRO A 1 79 ? 9.450 12.371 -0.449 1.00 83.44 79 PRO A CA 1
ATOM 591 C C . PRO A 1 79 ? 10.264 13.349 0.409 1.00 83.44 79 PRO A C 1
ATOM 593 O O . PRO A 1 79 ? 10.229 14.568 0.208 1.00 83.44 79 PRO A O 1
ATOM 596 N N . ARG A 1 80 ? 11.021 12.820 1.383 1.00 74.88 80 ARG A N 1
ATOM 597 C CA . ARG A 1 80 ? 11.879 13.651 2.242 1.00 74.88 80 ARG A CA 1
ATOM 598 C C . ARG A 1 80 ? 12.855 14.470 1.368 1.00 74.88 80 ARG A C 1
ATOM 600 O O . ARG A 1 80 ? 13.355 13.928 0.377 1.00 74.88 80 ARG A O 1
ATOM 607 N N . PRO A 1 81 ? 13.183 15.731 1.727 1.00 55.72 81 PRO A N 1
ATOM 608 C CA . PRO A 1 81 ? 14.115 16.572 0.968 1.00 55.72 81 PRO A CA 1
ATOM 609 C C . PRO A 1 81 ? 15.566 16.056 1.039 1.00 55.72 81 PRO A C 1
ATOM 611 O O . PRO A 1 81 ? 16.371 16.583 1.792 1.00 55.72 81 PRO A O 1
ATOM 614 N N . ALA A 1 82 ? 15.868 14.978 0.309 1.00 51.28 82 ALA A N 1
ATOM 615 C CA . ALA A 1 82 ? 17.198 14.458 -0.049 1.00 51.28 82 ALA A CA 1
ATOM 616 C C . ALA A 1 82 ? 17.124 13.117 -0.823 1.00 51.28 82 ALA A C 1
ATOM 618 O O . ALA A 1 82 ? 18.101 12.374 -0.827 1.00 51.28 82 ALA A O 1
ATOM 619 N N . ALA A 1 83 ? 16.018 12.781 -1.497 1.00 46.25 83 ALA A N 1
ATOM 620 C CA . ALA A 1 83 ? 15.987 11.654 -2.437 1.00 46.25 83 ALA A CA 1
ATOM 621 C C . ALA A 1 83 ? 15.960 12.171 -3.888 1.00 46.25 83 ALA A C 1
ATOM 623 O O . ALA A 1 83 ? 14.896 12.213 -4.506 1.00 46.25 83 ALA A O 1
ATOM 624 N N . PRO A 1 84 ? 17.092 12.644 -4.445 1.00 41.88 84 PRO A N 1
ATOM 625 C CA . PRO A 1 84 ? 17.176 12.943 -5.864 1.00 41.88 84 PRO A CA 1
ATOM 626 C C . PRO A 1 84 ? 17.081 11.633 -6.662 1.00 41.88 84 PRO A C 1
ATOM 628 O O . PRO A 1 84 ? 18.074 10.946 -6.863 1.00 41.88 84 PRO A O 1
ATOM 631 N N . GLY A 1 85 ? 15.888 11.306 -7.161 1.00 47.41 85 GLY A N 1
ATOM 632 C CA . GLY A 1 85 ? 15.658 10.266 -8.175 1.00 47.41 85 GLY A CA 1
ATOM 633 C C . GLY A 1 85 ? 16.104 10.683 -9.583 1.00 47.41 85 GLY A C 1
ATOM 634 O O . GLY A 1 85 ? 15.503 10.279 -10.570 1.00 47.41 85 GLY A O 1
ATOM 635 N N . MET A 1 86 ? 17.126 11.535 -9.698 1.00 44.75 86 MET A N 1
ATOM 636 C CA . MET A 1 86 ? 17.689 11.945 -10.983 1.00 44.75 86 MET A CA 1
ATOM 637 C C . MET A 1 86 ? 19.186 11.675 -11.013 1.00 44.75 86 MET A C 1
ATOM 639 O O . MET A 1 86 ? 19.995 12.542 -10.694 1.00 44.75 86 MET A O 1
ATOM 643 N N . VAL A 1 87 ? 19.540 10.478 -11.477 1.00 41.69 87 VAL A N 1
ATOM 644 C CA . VAL A 1 87 ? 20.795 10.244 -12.192 1.00 41.69 87 VAL A CA 1
ATOM 645 C C . VAL A 1 87 ? 20.472 9.377 -13.409 1.00 41.69 87 VAL A C 1
ATOM 647 O O . VAL A 1 87 ? 20.122 8.204 -13.292 1.00 41.69 87 VAL A O 1
ATOM 650 N N . VAL A 1 88 ? 20.553 9.974 -14.598 1.00 39.78 88 VAL A N 1
ATOM 651 C CA . VAL A 1 88 ? 20.628 9.231 -15.860 1.00 39.78 88 VAL A CA 1
ATOM 652 C C . VAL A 1 88 ? 22.110 9.028 -16.146 1.00 39.78 88 VAL A C 1
ATOM 654 O O . VAL A 1 88 ? 22.761 9.922 -16.680 1.00 39.78 88 VAL A O 1
ATOM 657 N N . GLU A 1 89 ? 22.644 7.862 -15.790 1.00 40.62 89 GLU A N 1
ATOM 658 C CA . GLU A 1 89 ? 23.921 7.395 -16.327 1.00 40.62 89 GLU A CA 1
ATOM 659 C C . GLU A 1 89 ? 23.697 6.158 -17.203 1.00 40.62 89 GLU A C 1
ATOM 661 O O . GLU A 1 89 ? 23.035 5.190 -16.826 1.00 40.62 89 GLU A O 1
ATOM 666 N N . SER A 1 90 ? 24.224 6.227 -18.426 1.00 40.62 90 SER A N 1
ATOM 667 C CA . SER A 1 90 ? 24.199 5.143 -19.405 1.00 40.62 90 SER A CA 1
ATOM 668 C C . SER A 1 90 ? 25.192 4.060 -18.980 1.00 40.62 90 SER A C 1
ATOM 670 O O . SER A 1 90 ? 26.399 4.290 -19.008 1.00 40.62 90 SER A O 1
ATOM 672 N N . GLY A 1 91 ? 24.671 2.884 -18.617 1.00 51.53 91 GLY A N 1
ATOM 673 C CA . GLY A 1 91 ? 25.423 1.742 -18.076 1.00 51.53 91 GLY A CA 1
ATOM 674 C C . GLY A 1 91 ? 24.759 1.064 -16.866 1.00 51.53 91 GLY A C 1
ATOM 675 O O . GLY A 1 91 ? 25.296 0.084 -16.358 1.00 51.53 91 GLY A O 1
ATOM 676 N N . ALA A 1 92 ? 23.616 1.586 -16.405 1.00 55.88 92 ALA A N 1
ATOM 677 C CA . ALA A 1 92 ? 22.911 1.137 -15.207 1.00 55.88 92 ALA A CA 1
ATOM 678 C C . ALA A 1 92 ? 22.285 -0.276 -15.329 1.00 55.88 92 ALA A C 1
ATOM 680 O O . ALA A 1 92 ? 21.908 -0.684 -16.434 1.00 55.88 92 ALA A O 1
ATOM 681 N N . PRO A 1 93 ? 22.152 -1.013 -14.205 1.00 59.62 93 PRO A N 1
ATOM 682 C CA . PRO A 1 93 ? 21.451 -2.299 -14.143 1.00 59.62 93 PRO A CA 1
ATOM 683 C C . PRO A 1 93 ? 20.010 -2.215 -14.683 1.00 59.62 93 PRO A C 1
ATOM 685 O O . PRO A 1 93 ? 19.438 -1.124 -14.752 1.00 59.62 93 PRO A O 1
ATOM 688 N N . PRO A 1 94 ? 19.392 -3.352 -15.069 1.00 67.88 94 PRO A N 1
ATOM 689 C CA . PRO A 1 94 ? 17.999 -3.372 -15.502 1.00 67.88 94 PRO A CA 1
ATOM 690 C C . PRO A 1 94 ? 17.089 -2.739 -14.442 1.00 67.88 94 PRO A C 1
ATOM 692 O O . PRO A 1 94 ? 17.106 -3.134 -13.275 1.00 67.88 94 PRO A O 1
ATOM 695 N N . ARG A 1 95 ? 16.287 -1.764 -14.880 1.00 74.69 95 ARG A N 1
ATOM 696 C CA . ARG A 1 95 ? 15.304 -1.061 -14.054 1.00 74.69 95 ARG A CA 1
ATOM 697 C C . ARG A 1 95 ? 14.028 -1.873 -13.942 1.00 74.69 95 ARG A C 1
ATOM 699 O O . ARG A 1 95 ? 13.490 -2.304 -14.964 1.00 74.69 95 ARG A O 1
ATOM 706 N N . ARG A 1 96 ? 13.522 -2.039 -12.723 1.00 77.56 96 ARG A N 1
ATOM 707 C CA . ARG A 1 96 ? 12.219 -2.659 -12.477 1.00 77.56 96 ARG A CA 1
ATOM 708 C C . ARG A 1 96 ? 11.362 -1.788 -11.582 1.00 77.56 96 ARG A C 1
ATOM 710 O O . ARG A 1 96 ? 11.678 -1.562 -10.418 1.00 77.56 96 ARG A O 1
ATOM 717 N N . GLN A 1 97 ? 10.224 -1.385 -12.118 1.00 81.94 97 GLN A N 1
ATOM 718 C CA . GLN A 1 97 ? 9.176 -0.746 -11.345 1.00 81.94 97 GLN A CA 1
ATOM 719 C C . GLN A 1 97 ? 8.166 -1.806 -10.908 1.00 81.94 97 GLN A C 1
ATOM 721 O O . GLN A 1 97 ? 7.695 -2.590 -11.734 1.00 81.94 97 GLN A O 1
ATOM 726 N N . ARG A 1 98 ? 7.860 -1.851 -9.612 1.00 86.44 98 ARG A N 1
ATOM 727 C CA . ARG A 1 98 ? 6.909 -2.795 -9.016 1.00 86.44 98 ARG A CA 1
ATOM 728 C C . ARG A 1 98 ? 5.761 -2.004 -8.420 1.00 86.44 98 ARG A C 1
ATOM 730 O O . ARG A 1 98 ? 5.978 -1.170 -7.543 1.00 86.44 98 ARG A O 1
ATOM 737 N N . VAL A 1 99 ? 4.561 -2.258 -8.925 1.00 91.06 99 VAL A N 1
ATOM 738 C CA . VAL A 1 99 ? 3.331 -1.664 -8.407 1.00 91.06 99 VAL A CA 1
ATOM 739 C C . VAL A 1 99 ? 2.679 -2.687 -7.494 1.00 91.06 99 VAL A C 1
ATOM 741 O O . VAL A 1 99 ? 2.518 -3.843 -7.875 1.00 91.06 99 VAL A O 1
ATOM 744 N N . ALA A 1 100 ? 2.360 -2.259 -6.285 1.00 93.81 100 ALA A N 1
ATOM 745 C CA . ALA A 1 100 ? 1.850 -3.090 -5.216 1.00 93.81 100 ALA A CA 1
ATOM 746 C C . ALA A 1 100 ? 0.687 -2.402 -4.499 1.00 93.81 100 ALA A C 1
ATOM 748 O O . ALA A 1 100 ? 0.384 -1.221 -4.710 1.00 93.81 100 ALA A O 1
ATOM 749 N N . THR A 1 101 ? 0.040 -3.155 -3.626 1.00 96.44 101 THR A N 1
ATOM 750 C CA . THR A 1 101 ? -1.091 -2.697 -2.833 1.00 96.44 101 THR A CA 1
ATOM 751 C C . THR A 1 101 ? -1.056 -3.385 -1.474 1.00 96.44 101 THR A C 1
ATOM 753 O O . THR A 1 101 ? -0.735 -4.565 -1.405 1.00 96.44 101 THR A O 1
ATOM 756 N N . HIS A 1 102 ? -1.331 -2.654 -0.394 1.00 97.56 102 HIS A N 1
ATOM 757 C CA . HIS A 1 102 ? -1.250 -3.178 0.976 1.00 97.56 102 HIS A CA 1
ATOM 758 C C . HIS A 1 102 ? -2.405 -2.675 1.844 1.00 97.56 102 HIS A C 1
ATOM 760 O O . HIS A 1 102 ? -2.834 -1.530 1.695 1.00 97.56 102 HIS A O 1
ATOM 766 N N . ALA A 1 103 ? -2.889 -3.501 2.775 1.00 97.44 103 ALA A N 1
ATOM 767 C CA . ALA A 1 103 ? -4.013 -3.164 3.649 1.00 97.44 103 ALA A CA 1
ATOM 768 C C . ALA A 1 103 ? -3.615 -3.102 5.127 1.00 97.44 103 ALA A C 1
ATOM 770 O O . ALA A 1 103 ? -3.178 -4.083 5.722 1.00 97.44 103 ALA A O 1
ATOM 771 N N . VAL A 1 104 ? -3.904 -1.973 5.770 1.00 97.56 104 VAL A N 1
ATOM 772 C CA . VAL A 1 104 ? -4.009 -1.881 7.226 1.00 97.56 104 VAL A CA 1
ATOM 773 C C . VAL A 1 104 ? -5.392 -2.391 7.625 1.00 97.56 104 VAL A C 1
ATOM 775 O O . VAL A 1 104 ? -6.384 -1.660 7.566 1.00 97.56 104 VAL A O 1
ATOM 778 N N . VAL A 1 105 ? -5.469 -3.665 8.002 1.00 97.12 105 VAL A N 1
ATOM 779 C CA . VAL A 1 105 ? -6.725 -4.312 8.403 1.00 97.12 105 VAL A CA 1
ATOM 780 C C . VAL A 1 105 ? -6.817 -4.372 9.919 1.00 97.12 105 VAL A C 1
ATOM 782 O O . VAL A 1 105 ? -5.940 -4.943 10.564 1.00 97.12 105 VAL A O 1
ATOM 785 N N . PHE A 1 106 ? -7.899 -3.837 10.482 1.00 94.25 106 PHE A N 1
ATOM 786 C CA . PHE A 1 106 ? -8.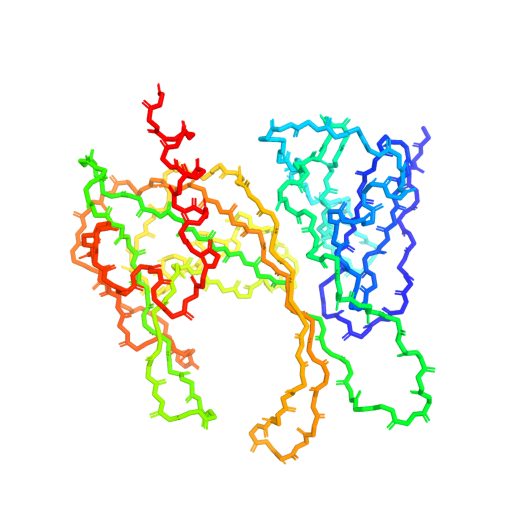185 -3.923 11.916 1.00 94.25 106 PHE A CA 1
ATOM 787 C C . PHE A 1 106 ? -9.127 -5.078 12.246 1.00 94.25 106 PHE A C 1
ATOM 789 O O . PHE A 1 106 ? -10.020 -5.416 11.464 1.00 94.25 106 PHE A O 1
ATOM 796 N N . ASP A 1 107 ? -8.978 -5.631 13.449 1.00 91.06 107 ASP A N 1
ATOM 797 C CA . ASP A 1 107 ? -10.043 -6.432 14.040 1.00 91.06 107 ASP A CA 1
ATOM 798 C C . ASP A 1 107 ? -11.215 -5.527 14.487 1.00 91.06 107 ASP A C 1
ATOM 800 O O . ASP A 1 107 ? -11.061 -4.306 14.576 1.00 91.06 107 ASP A O 1
ATOM 804 N N . PRO A 1 108 ? -12.414 -6.076 14.769 1.00 87.94 108 PRO A N 1
ATOM 805 C CA . PRO A 1 108 ? -13.578 -5.276 15.134 1.00 87.94 108 PRO A CA 1
ATOM 806 C C . PRO A 1 108 ? -13.394 -4.378 16.361 1.00 87.94 108 PRO A C 1
ATOM 808 O O . PRO A 1 108 ? -14.117 -3.394 16.481 1.00 87.94 108 PRO A O 1
ATOM 811 N N . SER A 1 109 ? -12.464 -4.691 17.273 1.00 88.75 109 SER A N 1
ATOM 812 C CA . SER A 1 109 ? -12.162 -3.814 18.411 1.00 88.75 109 SER A CA 1
ATOM 813 C C . SER A 1 109 ? -11.211 -2.666 18.056 1.00 88.75 109 SER A C 1
ATOM 815 O O . SER A 1 109 ? -11.133 -1.700 18.811 1.00 88.75 109 SER A O 1
ATOM 817 N N . GLY A 1 110 ? -10.484 -2.746 16.935 1.00 88.69 110 GLY A N 1
ATOM 818 C CA . GLY A 1 110 ? -9.459 -1.770 16.552 1.00 88.69 110 GLY A CA 1
ATOM 819 C C . GLY A 1 110 ? -8.171 -1.860 17.384 1.00 88.69 110 GLY A C 1
ATOM 820 O O . GLY A 1 110 ? -7.316 -0.963 17.324 1.00 88.69 110 GLY A O 1
ATOM 821 N N . GLU A 1 111 ? -8.026 -2.921 18.181 1.00 91.88 111 GLU A N 1
ATOM 822 C CA . GLU A 1 111 ? -6.884 -3.136 19.077 1.00 91.88 111 GLU A CA 1
ATOM 823 C C . GLU A 1 111 ? -5.788 -3.980 18.429 1.00 91.88 111 GLU A C 1
ATOM 825 O O . GLU A 1 111 ? -4.621 -3.889 18.829 1.00 91.88 111 GLU A O 1
ATOM 830 N N . ARG A 1 112 ? -6.142 -4.777 17.417 1.00 95.25 112 ARG A N 1
ATOM 831 C CA . ARG A 1 112 ? -5.197 -5.584 16.649 1.00 95.25 112 ARG A CA 1
ATOM 832 C C . ARG A 1 112 ? -5.283 -5.264 15.167 1.00 95.25 112 ARG A C 1
ATOM 834 O O . ARG A 1 112 ? -6.323 -4.859 14.655 1.00 95.25 112 ARG A O 1
ATOM 841 N N . VAL A 1 113 ? -4.165 -5.485 14.496 1.00 96.62 113 VAL A N 1
ATOM 842 C CA . VAL A 1 113 ? -4.023 -5.393 13.048 1.00 96.62 113 VAL A CA 1
ATOM 843 C C . VAL A 1 113 ? -3.550 -6.719 12.483 1.00 96.62 113 VAL A C 1
ATOM 845 O O . VAL A 1 113 ? -2.842 -7.470 13.156 1.00 96.62 113 VAL A O 1
ATOM 848 N N . LEU A 1 114 ? -3.961 -7.013 11.259 1.00 97.69 114 LEU A N 1
ATOM 849 C CA . LEU A 1 114 ? -3.485 -8.175 10.525 1.00 97.69 114 LEU A CA 1
ATOM 850 C C . LEU A 1 114 ? -2.115 -7.858 9.922 1.00 97.69 114 LEU A C 1
ATOM 852 O O . LEU A 1 114 ? -1.957 -6.830 9.266 1.00 97.69 114 LEU A O 1
ATOM 856 N N . LEU A 1 115 ? -1.136 -8.727 10.161 1.00 97.62 115 LEU A N 1
ATOM 857 C CA . LEU A 1 115 ? 0.196 -8.640 9.564 1.00 97.62 115 LEU A CA 1
ATOM 858 C C . LEU A 1 115 ? 0.585 -9.971 8.928 1.00 97.62 115 LEU A C 1
ATOM 860 O O . LEU A 1 115 ? 0.200 -11.036 9.423 1.00 97.62 115 LEU A O 1
ATOM 864 N N . THR A 1 116 ? 1.416 -9.894 7.896 1.00 96.19 116 THR A N 1
ATOM 865 C CA . THR A 1 116 ? 2.054 -11.031 7.229 1.00 96.19 116 THR A CA 1
ATOM 866 C C . THR A 1 116 ? 3.558 -10.971 7.469 1.00 96.19 116 THR A C 1
ATOM 868 O O . THR A 1 116 ? 4.148 -9.893 7.576 1.00 96.19 116 THR A O 1
ATOM 871 N N . ALA A 1 117 ? 4.175 -12.132 7.660 1.00 93.94 117 ALA A N 1
ATOM 872 C CA . ALA A 1 117 ? 5.619 -12.270 7.729 1.00 93.94 117 ALA A CA 1
ATOM 873 C C . ALA A 1 117 ? 6.127 -12.727 6.365 1.00 93.94 117 ALA A C 1
ATOM 875 O O . ALA A 1 117 ? 5.656 -13.736 5.839 1.00 93.94 117 ALA A O 1
ATOM 876 N N . LEU A 1 118 ? 7.098 -11.996 5.830 1.00 89.12 118 LEU A N 1
ATOM 877 C CA . LEU A 1 118 ? 7.705 -12.256 4.534 1.00 89.12 118 LEU A CA 1
ATOM 878 C C . LEU A 1 118 ? 9.154 -12.683 4.735 1.00 89.12 118 LEU A C 1
ATOM 880 O O . LEU A 1 118 ? 9.884 -12.065 5.516 1.00 89.12 118 LEU A O 1
ATOM 884 N N . TRP A 1 119 ? 9.569 -13.731 4.027 1.00 85.94 119 TRP A N 1
ATOM 885 C CA . TRP A 1 119 ? 10.965 -14.148 3.986 1.00 85.94 119 TRP A CA 1
ATOM 886 C C . TRP A 1 119 ? 11.777 -13.242 3.057 1.00 85.94 119 TRP A C 1
ATOM 888 O O . TRP A 1 119 ? 11.444 -13.080 1.884 1.00 85.94 119 TRP A O 1
ATOM 898 N N . ASP A 1 120 ? 12.859 -12.668 3.579 1.00 80.19 120 ASP A N 1
ATOM 899 C CA . ASP A 1 120 ? 13.835 -11.916 2.798 1.00 80.19 120 ASP A CA 1
ATOM 900 C C . ASP A 1 120 ? 15.060 -12.789 2.502 1.00 80.19 120 ASP A C 1
ATOM 902 O O . ASP A 1 120 ? 15.883 -13.060 3.380 1.00 80.19 120 ASP A O 1
ATOM 906 N N . ASP A 1 121 ? 15.200 -13.192 1.238 1.00 73.25 121 ASP A N 1
ATOM 907 C CA . ASP A 1 121 ? 16.325 -13.993 0.749 1.00 73.25 121 ASP A CA 1
ATOM 908 C C . ASP A 1 121 ? 17.688 -13.312 0.945 1.00 73.25 121 ASP A C 1
ATOM 910 O O . ASP A 1 121 ? 18.706 -13.996 1.026 1.00 73.25 121 ASP A O 1
ATOM 914 N N . PHE A 1 122 ? 17.741 -11.977 0.998 1.00 70.75 122 PHE A N 1
ATOM 915 C CA . PHE A 1 122 ? 19.003 -11.255 1.139 1.00 70.75 122 PHE A CA 1
ATOM 916 C C . PHE A 1 122 ? 19.500 -11.227 2.584 1.00 70.75 122 PHE A C 1
ATOM 918 O O . PHE A 1 122 ? 20.695 -11.400 2.832 1.00 70.75 122 PHE A O 1
ATOM 925 N N . THR A 1 123 ? 18.604 -10.978 3.539 1.00 79.38 123 THR A N 1
ATOM 926 C CA . THR A 1 123 ? 18.961 -10.970 4.965 1.00 79.38 123 THR A CA 1
ATOM 927 C C . THR A 1 123 ? 18.854 -12.346 5.615 1.00 79.38 123 THR A C 1
ATOM 929 O O . THR A 1 123 ? 19.343 -12.509 6.730 1.00 79.38 123 THR A O 1
ATOM 932 N N . GLU A 1 124 ? 18.249 -13.322 4.930 1.00 84.81 124 GLU A N 1
ATOM 933 C CA . GLU A 1 124 ? 17.869 -14.637 5.462 1.00 84.81 124 GLU A CA 1
ATOM 934 C C . GLU A 1 124 ? 17.036 -14.524 6.752 1.00 84.81 124 GLU A C 1
ATOM 936 O O . GLU A 1 124 ? 17.196 -15.292 7.706 1.00 84.81 124 GLU A O 1
ATOM 941 N N . THR A 1 125 ? 16.159 -13.519 6.811 1.00 86.25 125 THR A N 1
ATOM 942 C CA . THR A 1 125 ? 15.291 -13.269 7.965 1.00 86.25 125 THR A CA 1
ATOM 943 C C . THR A 1 125 ? 13.867 -12.951 7.538 1.00 86.25 125 THR A C 1
ATOM 945 O O . THR A 1 125 ? 13.610 -12.544 6.409 1.00 86.25 125 THR A O 1
ATOM 948 N N . GLU A 1 126 ? 12.925 -13.134 8.463 1.00 89.44 126 GLU A N 1
ATOM 949 C CA . GLU A 1 126 ? 11.558 -12.660 8.269 1.00 89.44 126 GLU A CA 1
ATOM 950 C C . GLU A 1 126 ? 11.413 -11.210 8.724 1.00 89.44 126 GLU A C 1
ATOM 952 O O . GLU A 1 126 ? 11.876 -10.833 9.808 1.00 89.44 126 GLU A O 1
ATOM 957 N N . PHE A 1 127 ? 10.656 -10.431 7.961 1.00 89.75 127 PHE A N 1
ATOM 958 C CA . PHE A 1 127 ? 10.128 -9.145 8.404 1.00 89.75 127 PHE A CA 1
ATOM 959 C C . PHE A 1 127 ? 8.601 -9.146 8.331 1.00 89.75 127 PHE A C 1
ATOM 961 O O . PHE A 1 127 ? 8.005 -9.929 7.597 1.00 89.75 127 PHE A O 1
ATOM 968 N N . TRP A 1 128 ? 7.962 -8.289 9.128 1.00 93.81 128 TRP A N 1
ATOM 969 C CA . TRP A 1 128 ? 6.506 -8.172 9.159 1.00 93.81 128 TRP A CA 1
ATOM 970 C C . TRP A 1 128 ? 6.059 -6.926 8.408 1.00 93.81 128 TRP A C 1
ATOM 972 O O . TRP A 1 128 ? 6.646 -5.854 8.581 1.00 93.81 128 TRP A O 1
ATOM 982 N N . ASN A 1 129 ? 5.006 -7.067 7.611 1.00 94.31 129 ASN A N 1
ATOM 983 C CA . ASN A 1 129 ? 4.372 -5.963 6.908 1.00 94.31 129 ASN A CA 1
ATOM 984 C C . ASN A 1 129 ? 2.844 -6.110 6.919 1.00 94.31 129 ASN A C 1
ATOM 986 O O . ASN A 1 129 ? 2.293 -7.101 7.406 1.00 94.31 129 ASN A O 1
ATOM 990 N N . TRP A 1 130 ? 2.160 -5.090 6.412 1.00 97.19 130 TRP A N 1
ATOM 991 C CA . TRP A 1 130 ? 0.757 -5.193 6.032 1.00 97.19 130 TRP A CA 1
ATOM 992 C C . TRP A 1 130 ? 0.554 -6.347 5.039 1.00 97.19 130 TRP A C 1
ATOM 994 O O . TRP A 1 130 ? 1.436 -6.545 4.205 1.00 97.19 130 TRP A O 1
ATOM 1004 N N . PRO A 1 131 ? -0.578 -7.071 5.081 1.00 97.00 131 PRO A N 1
ATOM 1005 C CA . PRO A 1 131 ? -0.938 -7.985 4.006 1.00 97.00 131 PRO A CA 1
ATOM 1006 C C . PRO A 1 131 ? -1.108 -7.221 2.693 1.00 97.00 131 PRO A C 1
ATOM 1008 O O . PRO A 1 131 ? -1.634 -6.098 2.675 1.00 97.00 131 PRO A O 1
ATOM 1011 N N . GLY A 1 132 ? -0.665 -7.829 1.604 1.00 95.75 132 GLY A N 1
ATOM 1012 C CA . GLY A 1 132 ? -0.627 -7.193 0.301 1.00 95.75 132 GLY A CA 1
ATOM 1013 C C . GLY A 1 132 ? 0.575 -7.613 -0.525 1.00 95.75 132 GLY A C 1
ATOM 1014 O O . GLY A 1 132 ? 1.527 -8.208 -0.035 1.00 95.75 132 GLY A O 1
ATOM 1015 N N . GLY A 1 133 ? 0.552 -7.233 -1.794 1.00 92.38 133 GLY A N 1
ATOM 1016 C CA . GLY A 1 133 ? 1.551 -7.695 -2.736 1.00 92.38 133 GLY A CA 1
ATOM 1017 C C . GLY A 1 133 ? 1.473 -6.985 -4.071 1.00 92.38 133 GLY A C 1
ATOM 1018 O O . GLY A 1 133 ? 0.954 -5.867 -4.185 1.00 92.38 133 GLY A O 1
ATOM 1019 N N . GLY A 1 134 ? 2.083 -7.614 -5.070 1.00 91.62 134 GLY A N 1
ATOM 1020 C CA . GLY A 1 134 ? 2.153 -7.081 -6.420 1.00 91.62 134 GLY A CA 1
ATOM 1021 C C . GLY A 1 134 ? 0.768 -7.005 -7.046 1.00 91.62 134 GLY A C 1
ATOM 1022 O O . GLY A 1 134 ? -0.055 -7.900 -6.889 1.00 91.62 134 GLY A O 1
ATOM 1023 N N . VAL A 1 135 ? 0.514 -5.932 -7.784 1.00 91.50 135 VAL A N 1
ATOM 1024 C CA . VAL A 1 135 ? -0.593 -5.932 -8.742 1.00 91.50 135 VAL A CA 1
ATOM 1025 C C . VAL A 1 135 ? -0.164 -6.807 -9.917 1.00 91.50 135 VAL A C 1
ATOM 1027 O O . VAL A 1 135 ? 1.004 -6.750 -10.295 1.00 91.50 135 VAL A O 1
ATOM 1030 N N . ASP A 1 136 ? -1.063 -7.599 -10.496 1.00 88.62 136 ASP A N 1
ATOM 1031 C CA . ASP A 1 136 ? -0.777 -8.336 -11.730 1.00 88.62 136 ASP A CA 1
ATOM 1032 C C . ASP A 1 136 ? -1.252 -7.577 -12.980 1.00 88.62 136 ASP A C 1
ATOM 1034 O O . ASP A 1 136 ? -2.118 -6.697 -12.904 1.00 88.62 136 ASP A O 1
ATOM 1038 N N . PRO A 1 137 ? -0.702 -7.885 -14.173 1.00 85.12 137 PRO A N 1
ATOM 1039 C CA . PRO A 1 137 ? -1.179 -7.304 -15.419 1.00 85.12 137 PRO A CA 1
ATOM 1040 C C . PRO A 1 137 ? -2.689 -7.472 -15.586 1.00 85.12 137 PRO A C 1
ATOM 1042 O O . PRO A 1 137 ? -3.228 -8.579 -15.572 1.00 85.12 137 PRO A O 1
ATOM 1045 N N . GLY A 1 138 ? -3.364 -6.344 -15.778 1.00 84.44 138 GLY A N 1
ATOM 1046 C CA . GLY A 1 138 ? -4.804 -6.302 -15.951 1.00 84.44 138 GLY A CA 1
ATOM 1047 C C . GLY A 1 138 ? -5.596 -6.240 -14.651 1.00 84.44 138 GLY A C 1
ATOM 1048 O O . GLY A 1 138 ? -6.797 -6.058 -14.770 1.00 84.44 138 GLY A O 1
ATOM 1049 N N . GLU A 1 139 ? -5.005 -6.323 -13.457 1.00 89.50 139 GLU A N 1
ATOM 1050 C CA . GLU A 1 139 ? -5.711 -6.097 -12.187 1.00 89.50 139 GLU A CA 1
ATOM 1051 C C . GLU A 1 139 ? -5.824 -4.605 -11.842 1.00 89.50 139 GLU A C 1
ATOM 1053 O O . GLU A 1 139 ? -4.940 -3.795 -12.123 1.00 89.50 139 GLU A O 1
ATOM 1058 N N . THR A 1 140 ? -6.915 -4.231 -11.178 1.00 91.81 140 THR A N 1
ATOM 1059 C CA . THR A 1 140 ? -6.999 -2.972 -10.428 1.00 91.81 140 THR A CA 1
ATOM 1060 C C . THR A 1 140 ? -6.285 -3.107 -9.080 1.00 91.81 140 THR A C 1
ATOM 1062 O O . THR A 1 140 ? -6.138 -4.208 -8.553 1.00 91.81 140 THR A O 1
ATOM 1065 N N . P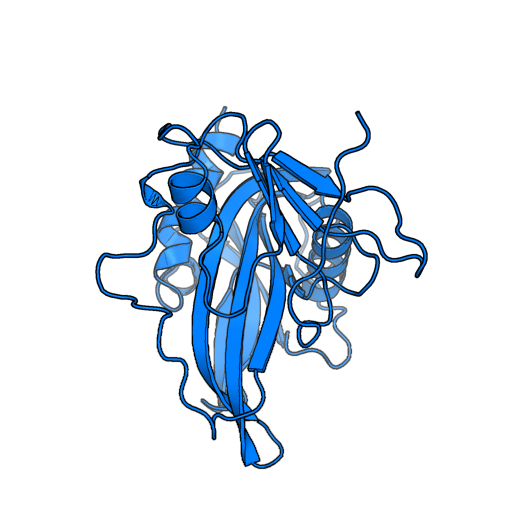HE A 1 141 ? -5.920 -1.987 -8.447 1.00 93.81 141 PHE A N 1
ATOM 1066 C CA . PHE A 1 141 ? -5.357 -2.026 -7.091 1.00 93.81 141 PHE A CA 1
ATOM 1067 C C . PHE A 1 141 ? -6.274 -2.710 -6.064 1.00 93.81 141 PHE A C 1
ATOM 1069 O O . PHE A 1 141 ? -5.770 -3.331 -5.133 1.00 93.81 141 PHE A O 1
ATOM 1076 N N . ALA A 1 142 ? -7.597 -2.579 -6.206 1.00 94.00 142 ALA A N 1
ATOM 1077 C CA . ALA A 1 142 ? -8.560 -3.182 -5.286 1.00 94.00 142 ALA A CA 1
ATOM 1078 C C . ALA A 1 142 ? -8.718 -4.694 -5.523 1.00 94.00 142 ALA A C 1
ATOM 1080 O O . ALA A 1 142 ? -8.828 -5.449 -4.561 1.00 94.00 142 ALA A O 1
ATOM 1081 N N . GLU A 1 143 ? -8.690 -5.136 -6.787 1.00 94.50 143 GLU A N 1
ATOM 1082 C CA . GLU A 1 143 ? -8.691 -6.564 -7.145 1.00 94.50 143 GLU A CA 1
ATOM 1083 C C . GLU A 1 143 ? -7.435 -7.257 -6.600 1.00 94.50 143 GLU A C 1
ATOM 1085 O O . GLU A 1 143 ? -7.559 -8.243 -5.876 1.00 94.50 143 GLU A O 1
ATOM 1090 N N . ALA A 1 144 ? -6.253 -6.681 -6.852 1.00 94.88 144 ALA A N 1
ATOM 1091 C CA . ALA A 1 144 ? -4.991 -7.185 -6.313 1.00 94.88 144 ALA A CA 1
ATOM 1092 C C . ALA A 1 144 ? -5.003 -7.219 -4.778 1.00 94.88 144 ALA A C 1
ATOM 1094 O O . ALA A 1 144 ? -4.593 -8.202 -4.175 1.00 94.88 144 ALA A O 1
ATOM 1095 N N . LEU A 1 145 ? -5.536 -6.181 -4.123 1.00 97.25 145 LEU A N 1
ATOM 1096 C CA . LEU A 1 145 ? -5.589 -6.120 -2.662 1.00 97.25 145 LEU A CA 1
ATOM 1097 C C . LEU A 1 145 ? -6.453 -7.238 -2.077 1.00 97.25 145 LEU A C 1
ATOM 1099 O O . LEU A 1 145 ? -6.066 -7.863 -1.096 1.00 97.25 145 LEU A O 1
ATOM 1103 N N . ALA A 1 146 ? -7.623 -7.483 -2.669 1.00 97.00 146 ALA A N 1
ATOM 1104 C CA . ALA A 1 146 ? -8.515 -8.545 -2.226 1.00 97.00 146 ALA A CA 1
ATOM 1105 C C . ALA A 1 146 ? -7.894 -9.932 -2.442 1.00 97.00 146 ALA A C 1
ATOM 1107 O O . ALA A 1 146 ? -7.982 -10.768 -1.543 1.00 97.00 146 ALA A O 1
ATOM 1108 N N . ARG A 1 147 ? -7.242 -10.155 -3.594 1.00 96.81 147 ARG A N 1
ATOM 1109 C CA . ARG A 1 147 ? -6.509 -11.395 -3.881 1.00 96.81 147 ARG A CA 1
ATOM 1110 C C . ARG A 1 147 ? -5.410 -11.627 -2.847 1.00 96.81 147 ARG A C 1
ATOM 1112 O O . ARG A 1 147 ? -5.441 -12.649 -2.177 1.00 96.81 147 ARG A O 1
ATOM 1119 N N . GLU A 1 148 ? -4.508 -10.668 -2.672 1.00 96.94 148 GLU A N 1
ATOM 1120 C CA . GLU A 1 148 ? -3.353 -10.796 -1.774 1.00 96.94 148 GLU A CA 1
ATOM 1121 C C . GLU A 1 148 ? -3.782 -10.993 -0.315 1.00 96.94 148 GLU A C 1
ATOM 1123 O O . GLU A 1 148 ? -3.304 -11.897 0.362 1.00 96.94 148 GLU A O 1
ATOM 1128 N N . VAL A 1 149 ? -4.755 -10.220 0.187 1.00 97.56 149 VAL A N 1
ATOM 1129 C CA . VAL A 1 149 ? -5.247 -10.408 1.565 1.00 97.56 149 VAL A CA 1
ATOM 1130 C C . VAL A 1 149 ? -5.838 -11.808 1.755 1.00 97.56 149 VAL A C 1
ATOM 1132 O O . VAL A 1 149 ? -5.610 -12.428 2.799 1.00 97.56 149 VAL A O 1
ATOM 1135 N N . TRP A 1 150 ? -6.557 -12.335 0.764 1.00 97.25 150 TRP A N 1
ATOM 1136 C CA . TRP A 1 150 ? -7.072 -13.699 0.823 1.00 97.25 150 TRP A CA 1
ATOM 1137 C C . TRP A 1 150 ? -5.947 -14.741 0.746 1.00 97.25 150 TRP A C 1
ATOM 1139 O O . TRP A 1 150 ? -5.904 -15.649 1.576 1.00 97.25 150 TRP A O 1
ATOM 1149 N N . GLU A 1 151 ? -5.012 -14.603 -0.195 1.00 95.19 151 GLU A N 1
ATOM 1150 C CA . GLU A 1 151 ? -3.896 -15.536 -0.391 1.00 95.19 151 GLU A CA 1
ATOM 1151 C C . GLU A 1 151 ? -2.992 -15.584 0.845 1.00 95.19 151 GLU A C 1
ATOM 1153 O O . GLU A 1 151 ? -2.628 -16.655 1.322 1.00 95.19 151 GLU A O 1
ATOM 1158 N N . GLU A 1 152 ? -2.676 -14.442 1.439 1.00 96.38 152 GLU A N 1
ATOM 1159 C CA . GLU A 1 152 ? -1.727 -14.379 2.545 1.00 96.38 152 GLU A CA 1
ATOM 1160 C C . GLU A 1 152 ? -2.353 -14.674 3.910 1.00 96.38 152 GLU A C 1
ATOM 1162 O O . GLU A 1 152 ? -1.647 -15.041 4.852 1.00 96.38 152 GLU A O 1
ATOM 1167 N N . THR A 1 153 ? -3.668 -14.490 4.062 1.00 97.31 153 THR A N 1
ATOM 1168 C CA . THR A 1 153 ? -4.298 -14.510 5.394 1.00 97.31 153 THR A CA 1
ATOM 1169 C C . THR A 1 153 ? -5.599 -15.299 5.484 1.00 97.31 153 THR A C 1
ATOM 1171 O O . THR A 1 153 ? -6.071 -15.551 6.598 1.00 97.31 153 THR A O 1
ATOM 1174 N N . GLY A 1 154 ? -6.198 -15.665 4.352 1.00 96.94 154 GLY A N 1
ATOM 1175 C CA . GLY A 1 154 ? -7.488 -16.346 4.272 1.00 96.94 154 GLY A CA 1
ATOM 1176 C C . GLY A 1 154 ? -8.693 -15.452 4.566 1.00 96.94 154 GLY A C 1
ATOM 1177 O O . GLY A 1 154 ? -9.776 -15.981 4.802 1.00 96.94 154 GLY A O 1
ATOM 1178 N N . HIS A 1 155 ? -8.526 -14.125 4.602 1.00 97.25 155 HIS A N 1
ATOM 1179 C CA . HIS A 1 155 ? -9.609 -13.192 4.912 1.00 97.25 155 HIS A CA 1
ATOM 1180 C C . HIS A 1 155 ? -10.161 -12.507 3.659 1.00 97.25 155 HIS A C 1
ATOM 1182 O O . HIS A 1 155 ? -9.410 -12.067 2.794 1.00 97.25 155 HIS A O 1
ATOM 1188 N N . ASP A 1 156 ? -11.480 -12.316 3.629 1.00 96.25 156 ASP A N 1
ATOM 1189 C CA . ASP A 1 156 ? -12.147 -11.482 2.631 1.00 96.25 156 ASP A CA 1
ATOM 1190 C C . ASP A 1 156 ? -12.281 -10.039 3.132 1.00 96.25 156 ASP A C 1
ATOM 1192 O O . ASP A 1 156 ? -12.804 -9.786 4.229 1.00 96.25 156 ASP A O 1
ATOM 1196 N N . LEU A 1 157 ? -11.855 -9.080 2.306 1.00 94.75 157 LEU A N 1
ATOM 1197 C CA . LEU A 1 157 ? -12.085 -7.659 2.552 1.00 94.75 157 LEU A CA 1
ATOM 1198 C C . LEU A 1 157 ? -13.561 -7.308 2.327 1.00 94.75 157 LEU A C 1
ATOM 1200 O O . LEU A 1 157 ? -14.124 -7.550 1.263 1.00 94.75 157 LEU A O 1
ATOM 1204 N N . LEU A 1 158 ? -14.178 -6.696 3.335 1.00 91.69 158 LEU A N 1
ATOM 1205 C CA . LEU A 1 158 ? -15.526 -6.131 3.262 1.00 91.69 158 LEU A CA 1
ATOM 1206 C C . LEU A 1 158 ? -15.504 -4.700 2.712 1.00 91.69 158 LEU A C 1
ATOM 1208 O O . LEU A 1 158 ? -16.401 -4.287 1.983 1.00 91.69 158 LEU A O 1
ATOM 1212 N N . GLU A 1 159 ? -14.484 -3.945 3.105 1.00 90.75 159 GLU A N 1
ATOM 1213 C CA . GLU A 1 159 ? -14.298 -2.540 2.771 1.00 90.75 159 GLU A CA 1
ATOM 1214 C C . GLU A 1 159 ? -12.801 -2.259 2.660 1.00 90.75 159 GLU A C 1
ATOM 1216 O O . GLU A 1 159 ? -12.015 -2.807 3.439 1.00 90.75 159 GLU A O 1
ATOM 1221 N N . ALA A 1 160 ? -12.426 -1.401 1.711 1.00 93.62 160 ALA A N 1
ATOM 1222 C CA . ALA A 1 160 ? -11.081 -0.865 1.575 1.00 93.62 160 ALA A CA 1
ATOM 1223 C C . ALA A 1 160 ? -11.149 0.603 1.130 1.00 93.62 160 ALA A C 1
ATOM 1225 O O . ALA A 1 160 ? -11.754 0.917 0.104 1.00 93.62 160 ALA A O 1
ATOM 1226 N N . VAL A 1 161 ? -10.506 1.494 1.883 1.00 93.62 161 VAL A N 1
ATOM 1227 C CA . VAL A 1 161 ? -10.428 2.930 1.584 1.00 93.62 161 VAL A CA 1
ATOM 1228 C C . VAL A 1 161 ? -8.967 3.312 1.338 1.00 93.62 161 VAL A C 1
ATOM 1230 O O . VAL A 1 161 ? -8.127 2.978 2.177 1.00 93.62 161 VAL A O 1
ATOM 1233 N N . PRO A 1 162 ? -8.626 3.988 0.223 1.00 94.44 162 PRO A N 1
ATOM 1234 C CA . PRO A 1 162 ? -7.267 4.463 -0.010 1.00 94.44 162 PRO A CA 1
ATOM 1235 C C . PRO A 1 162 ? -6.802 5.374 1.131 1.00 94.44 162 PRO A C 1
ATOM 1237 O O . PRO A 1 162 ? -7.555 6.229 1.593 1.00 94.44 162 PRO A O 1
ATOM 1240 N N . LEU A 1 163 ? -5.544 5.239 1.550 1.00 93.75 163 LEU A N 1
ATOM 1241 C CA . LEU A 1 163 ? -4.942 6.060 2.610 1.00 93.75 163 LEU A CA 1
ATOM 1242 C C . LEU A 1 163 ? -3.749 6.876 2.151 1.00 93.75 163 LEU A C 1
ATOM 1244 O O . LEU A 1 163 ? -3.555 7.998 2.617 1.00 93.75 163 LEU A O 1
ATOM 1248 N N . ALA A 1 164 ? -2.886 6.267 1.344 1.00 92.44 164 ALA A N 1
ATOM 1249 C CA . ALA A 1 164 ? -1.631 6.882 0.972 1.00 92.44 164 ALA A CA 1
ATOM 1250 C C . ALA A 1 164 ? -0.967 6.153 -0.188 1.00 92.44 164 ALA A C 1
ATOM 1252 O O . ALA A 1 164 ? -1.183 4.961 -0.406 1.00 92.44 164 ALA A O 1
ATOM 1253 N N . VAL A 1 165 ? -0.073 6.861 -0.869 1.00 93.00 165 VAL A N 1
ATOM 1254 C CA . VAL A 1 165 ? 0.854 6.260 -1.825 1.00 93.00 165 VAL A CA 1
ATOM 1255 C C . VAL A 1 165 ? 2.247 6.243 -1.206 1.00 93.00 165 VAL A C 1
ATOM 1257 O O . VAL A 1 165 ? 2.700 7.208 -0.585 1.00 93.00 165 VAL A O 1
ATOM 1260 N N . ARG A 1 166 ? 2.928 5.108 -1.328 1.00 91.25 166 ARG A N 1
ATOM 1261 C CA . ARG A 1 166 ? 4.284 4.886 -0.827 1.00 91.25 166 ARG A CA 1
ATOM 1262 C C . ARG A 1 166 ? 5.185 4.604 -2.009 1.00 91.25 166 ARG A C 1
ATOM 1264 O O . ARG A 1 166 ? 4.883 3.732 -2.809 1.00 91.25 166 ARG A O 1
ATOM 1271 N N . SER A 1 167 ? 6.285 5.336 -2.106 1.00 88.88 167 SER A N 1
ATOM 1272 C CA . SER A 1 167 ? 7.292 5.161 -3.148 1.00 88.88 167 SER A CA 1
ATOM 1273 C C . SER A 1 167 ? 8.661 5.026 -2.499 1.00 88.88 167 SER A C 1
ATOM 1275 O O . SER A 1 167 ? 8.999 5.766 -1.566 1.00 88.88 167 SER A O 1
ATOM 1277 N N . TRP A 1 168 ? 9.442 4.064 -2.970 1.00 85.38 168 TRP A N 1
ATOM 1278 C CA . TRP A 1 168 ? 10.816 3.863 -2.538 1.00 85.38 168 TRP A CA 1
ATOM 1279 C C . TRP A 1 168 ? 11.662 3.347 -3.693 1.00 85.38 168 TRP A C 1
ATOM 1281 O O . TRP A 1 168 ? 11.192 2.622 -4.569 1.00 85.38 168 TRP A O 1
ATOM 1291 N N . THR A 1 169 ? 12.932 3.721 -3.685 1.00 82.38 169 THR A N 1
ATOM 1292 C CA . THR A 1 169 ? 13.924 3.222 -4.631 1.00 82.38 169 THR A CA 1
ATOM 1293 C C . THR A 1 169 ? 15.013 2.487 -3.874 1.00 82.38 169 THR A C 1
ATOM 1295 O O . THR A 1 169 ? 15.300 2.787 -2.712 1.00 82.38 169 THR A O 1
ATOM 1298 N N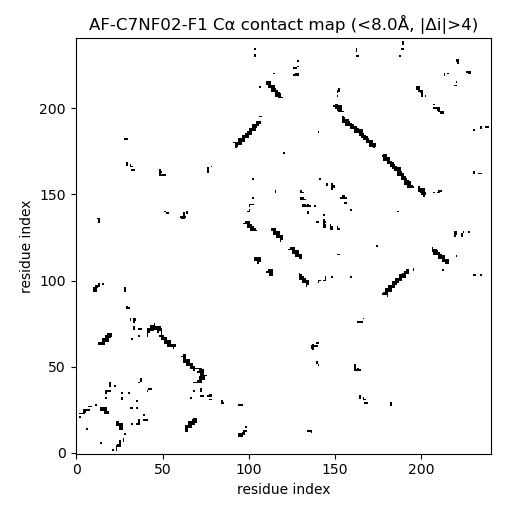 . GLY A 1 170 ? 15.624 1.516 -4.533 1.00 74.38 170 GLY A N 1
ATOM 1299 C CA . GLY A 1 170 ? 16.769 0.810 -3.995 1.00 74.38 170 GLY A CA 1
ATOM 1300 C C . GLY A 1 170 ? 17.537 0.104 -5.094 1.00 74.38 170 GLY A C 1
ATOM 1301 O O . GLY A 1 170 ? 17.021 -0.159 -6.178 1.00 74.38 170 GLY A O 1
ATOM 1302 N N . THR A 1 171 ? 18.789 -0.209 -4.799 1.00 73.44 171 THR A N 1
ATOM 1303 C CA . THR A 1 171 ? 19.578 -1.132 -5.606 1.00 73.44 171 THR A CA 1
ATOM 1304 C C . THR A 1 171 ? 19.664 -2.453 -4.859 1.00 73.44 171 THR A C 1
ATOM 1306 O O . THR A 1 171 ? 19.946 -2.495 -3.662 1.00 73.44 171 THR A O 1
ATOM 1309 N N . GLY A 1 172 ? 19.355 -3.539 -5.553 1.00 64.62 172 GLY A N 1
ATOM 1310 C CA . GLY A 1 172 ? 19.355 -4.889 -5.007 1.00 64.62 172 GLY A CA 1
ATOM 1311 C C . GLY A 1 172 ? 20.137 -5.835 -5.901 1.00 64.62 172 GLY A C 1
ATOM 1312 O O . GLY A 1 172 ? 20.428 -5.530 -7.056 1.00 64.62 172 GLY A O 1
ATOM 1313 N N . ARG A 1 173 ? 20.479 -7.006 -5.369 1.00 65.25 173 ARG A N 1
ATOM 1314 C CA . ARG A 1 173 ? 21.019 -8.107 -6.164 1.00 65.25 173 ARG A CA 1
ATOM 1315 C C . ARG A 1 173 ? 19.951 -9.191 -6.253 1.00 65.25 173 ARG A C 1
ATOM 1317 O O . ARG A 1 173 ? 19.486 -9.672 -5.226 1.00 65.25 173 ARG A O 1
ATOM 1324 N N . ARG A 1 174 ? 19.553 -9.557 -7.470 1.00 63.81 174 ARG A N 1
ATOM 1325 C CA . ARG A 1 174 ? 18.626 -10.665 -7.722 1.00 63.81 174 ARG A CA 1
ATOM 1326 C C . ARG A 1 174 ? 19.246 -11.995 -7.304 1.00 63.81 174 ARG A C 1
ATOM 1328 O O . ARG A 1 174 ? 20.467 -12.132 -7.222 1.00 63.81 174 ARG A O 1
ATOM 1335 N N . SER A 1 175 ? 18.393 -13.000 -7.128 1.00 55.00 175 SER A N 1
ATOM 1336 C CA . SER A 1 175 ? 18.787 -14.384 -6.838 1.00 55.00 175 SER A CA 1
ATOM 1337 C C . SER A 1 175 ? 19.704 -15.009 -7.904 1.00 55.00 175 SER A C 1
ATOM 1339 O O . SER A 1 175 ? 20.458 -15.928 -7.599 1.00 55.00 175 SER A O 1
ATOM 1341 N N . ASP A 1 176 ? 19.710 -14.485 -9.137 1.00 61.72 176 ASP A N 1
ATOM 1342 C CA . ASP A 1 176 ? 20.636 -14.872 -10.216 1.00 61.72 176 ASP A CA 1
ATOM 1343 C C . ASP A 1 176 ? 21.976 -14.103 -10.200 1.00 61.72 176 ASP A C 1
ATOM 1345 O O . ASP A 1 176 ? 22.820 -14.294 -11.076 1.00 61.72 176 ASP A O 1
ATOM 1349 N N . GLY A 1 177 ? 22.195 -13.246 -9.199 1.00 61.75 177 GLY A N 1
ATOM 1350 C CA . GLY A 1 177 ? 23.412 -12.459 -9.017 1.00 61.75 177 GLY A CA 1
ATOM 1351 C C . GLY A 1 177 ? 23.459 -11.147 -9.803 1.00 61.75 177 GLY A C 1
ATOM 1352 O O . GLY A 1 177 ? 24.423 -10.397 -9.635 1.00 61.75 177 GLY A O 1
ATOM 1353 N N . ALA A 1 178 ? 22.448 -10.841 -10.625 1.00 65.44 178 ALA A N 1
ATOM 1354 C CA . ALA A 1 178 ? 22.371 -9.576 -11.349 1.00 65.44 178 ALA A CA 1
ATOM 1355 C C . ALA A 1 178 ? 22.014 -8.415 -10.410 1.00 65.44 178 ALA A C 1
ATOM 1357 O O . ALA A 1 178 ? 21.153 -8.550 -9.542 1.00 65.44 178 ALA A O 1
ATOM 1358 N N . GLU A 1 179 ? 22.649 -7.260 -10.599 1.00 72.31 179 GLU A N 1
ATOM 1359 C CA . GLU A 1 179 ? 22.206 -6.024 -9.950 1.00 72.31 179 GLU A CA 1
ATOM 1360 C C . GLU A 1 179 ? 20.896 -5.546 -10.589 1.00 72.31 179 GLU A C 1
ATOM 1362 O O . GLU A 1 179 ? 20.699 -5.659 -11.800 1.00 72.31 179 GLU A O 1
ATOM 1367 N N . GLU A 1 180 ? 19.990 -5.038 -9.766 1.00 71.69 180 GLU A N 1
ATOM 1368 C CA . GLU A 1 180 ? 18.681 -4.519 -10.144 1.00 71.69 180 GLU A CA 1
ATOM 1369 C C . GLU A 1 180 ? 18.497 -3.155 -9.479 1.00 71.69 180 GLU A C 1
ATOM 1371 O O . GLU A 1 180 ? 18.718 -3.002 -8.278 1.00 71.69 180 GLU A O 1
ATOM 1376 N N . ASP A 1 181 ? 18.091 -2.165 -10.268 1.00 77.38 181 ASP A N 1
ATOM 1377 C CA . ASP A 1 181 ? 17.576 -0.894 -9.762 1.00 77.38 181 ASP A CA 1
ATOM 1378 C C . ASP A 1 181 ? 16.056 -1.040 -9.676 1.00 77.38 181 ASP A C 1
ATOM 1380 O O . ASP A 1 181 ? 15.386 -1.182 -10.705 1.00 77.38 181 ASP A O 1
ATOM 1384 N N . PHE A 1 182 ? 15.519 -1.087 -8.458 1.00 78.69 182 PHE A N 1
ATOM 1385 C CA . PHE A 1 182 ? 14.095 -1.278 -8.232 1.00 78.69 182 PHE A CA 1
ATOM 1386 C C . PHE A 1 182 ? 13.426 -0.003 -7.719 1.00 78.69 182 PHE A C 1
ATOM 1388 O O . PHE A 1 182 ? 13.930 0.703 -6.845 1.00 78.69 182 PHE A O 1
ATOM 1395 N N . HIS A 1 183 ? 12.235 0.256 -8.249 1.00 85.38 183 HIS A N 1
ATOM 1396 C CA . HIS A 1 183 ? 11.330 1.312 -7.814 1.00 85.38 183 HIS A CA 1
ATOM 1397 C C . HIS A 1 183 ? 10.025 0.667 -7.364 1.00 85.38 183 HIS A C 1
ATOM 1399 O O . HIS A 1 183 ? 9.243 0.183 -8.180 1.00 85.38 183 HIS A O 1
ATOM 1405 N N . GLY A 1 184 ? 9.822 0.606 -6.052 1.00 87.00 184 GLY A N 1
ATOM 1406 C CA . GLY A 1 184 ? 8.594 0.098 -5.463 1.00 87.00 184 GLY A CA 1
ATOM 1407 C C .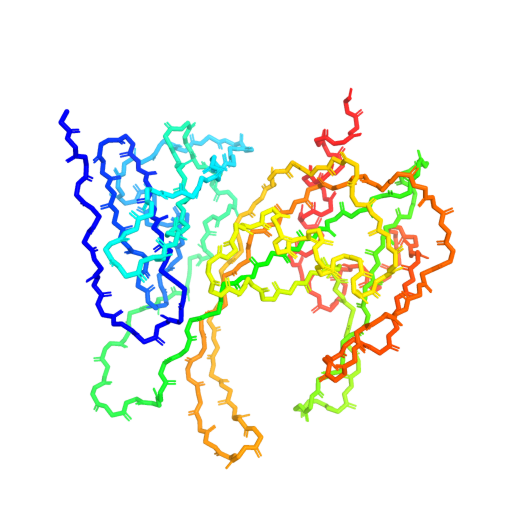 GLY A 1 184 ? 7.588 1.220 -5.262 1.00 87.00 184 GLY A C 1
ATOM 1408 O O . GLY A 1 184 ? 7.932 2.292 -4.759 1.00 87.00 184 GLY A O 1
ATOM 1409 N N . ILE A 1 185 ? 6.347 0.965 -5.662 1.00 91.62 185 ILE A N 1
ATOM 1410 C CA . ILE A 1 185 ? 5.208 1.847 -5.437 1.00 91.62 185 ILE A CA 1
ATOM 1411 C C . ILE A 1 185 ? 4.101 1.008 -4.825 1.00 91.62 185 ILE A C 1
ATOM 1413 O O . ILE A 1 185 ? 3.710 -0.000 -5.403 1.00 91.62 185 ILE A O 1
ATOM 1417 N N . SER A 1 186 ? 3.571 1.434 -3.686 1.00 93.94 186 SER A N 1
ATOM 1418 C CA . SER A 1 186 ? 2.431 0.790 -3.053 1.00 93.94 186 SER A CA 1
ATOM 1419 C C . SER A 1 186 ? 1.323 1.784 -2.780 1.00 93.94 186 SER A C 1
ATOM 1421 O O . SER A 1 186 ? 1.555 2.813 -2.145 1.00 93.94 186 SER A O 1
ATOM 1423 N N . LEU A 1 187 ? 0.105 1.434 -3.179 1.00 95.75 187 LEU A N 1
ATOM 1424 C CA . LEU A 1 187 ? -1.090 2.060 -2.635 1.00 95.75 187 LEU A CA 1
ATOM 1425 C C . LEU A 1 187 ? -1.442 1.381 -1.307 1.00 95.75 187 LEU A C 1
ATOM 1427 O O . LEU A 1 187 ? -1.507 0.156 -1.232 1.00 95.75 187 LEU A O 1
ATOM 1431 N N . VAL A 1 188 ? -1.611 2.164 -0.249 1.00 96.75 188 VAL A N 1
ATOM 1432 C CA . VAL A 1 188 ? -1.963 1.663 1.083 1.00 96.75 188 VAL A CA 1
ATOM 1433 C C . VAL A 1 188 ? -3.429 1.955 1.349 1.00 96.75 188 VAL A C 1
ATOM 1435 O O . VAL A 1 188 ? -3.901 3.055 1.064 1.00 96.75 188 VAL A O 1
ATOM 1438 N N . TRP A 1 189 ? -4.129 0.981 1.918 1.00 97.44 189 TRP A N 1
ATOM 1439 C CA . TRP A 1 189 ? -5.559 1.026 2.196 1.00 97.44 189 TRP A CA 1
ATOM 1440 C C . TRP A 1 189 ? -5.834 0.811 3.682 1.00 97.44 189 TRP A C 1
ATOM 1442 O O . TRP A 1 189 ? -5.110 0.078 4.350 1.00 97.44 189 TRP A O 1
ATOM 1452 N N . ALA A 1 190 ? -6.908 1.398 4.197 1.00 96.56 190 ALA A N 1
ATOM 1453 C CA . ALA A 1 190 ? -7.539 0.946 5.428 1.00 96.56 190 ALA A CA 1
ATOM 1454 C C . ALA A 1 190 ? -8.603 -0.073 5.053 1.00 96.56 190 ALA A C 1
ATOM 1456 O O . ALA A 1 190 ? -9.428 0.214 4.187 1.00 96.56 190 ALA A O 1
ATOM 1457 N N . GLY A 1 191 ? -8.598 -1.235 5.698 1.00 94.25 191 GLY A N 1
ATOM 1458 C CA . GLY A 1 191 ? -9.547 -2.299 5.398 1.00 94.25 191 GLY A CA 1
ATOM 1459 C C . GLY A 1 191 ? -10.306 -2.812 6.616 1.00 94.25 191 GLY A C 1
ATOM 1460 O O . GLY A 1 191 ? -9.827 -2.743 7.752 1.00 94.25 191 GLY A O 1
ATOM 1461 N N . ARG A 1 192 ? -11.483 -3.393 6.365 1.00 92.44 192 ARG A N 1
ATOM 1462 C CA . ARG A 1 192 ? -12.166 -4.299 7.304 1.00 92.44 192 ARG A CA 1
ATOM 1463 C C . ARG A 1 192 ? -12.358 -5.650 6.652 1.00 92.44 192 ARG A C 1
ATOM 1465 O O . ARG A 1 192 ? -12.643 -5.729 5.461 1.00 92.44 192 ARG A O 1
ATOM 1472 N N . VAL A 1 193 ? -12.276 -6.700 7.455 1.00 93.25 193 VAL A N 1
ATOM 1473 C CA . VAL A 1 193 ? -12.602 -8.063 7.025 1.00 93.25 193 VAL A CA 1
ATOM 1474 C C . VAL A 1 193 ? -14.023 -8.429 7.420 1.00 93.25 193 VAL A C 1
ATOM 1476 O O . VAL A 1 193 ? -14.536 -7.963 8.439 1.00 93.25 193 VAL A O 1
ATOM 1479 N N . ALA A 1 194 ? -14.659 -9.282 6.621 1.00 86.62 194 ALA A N 1
ATOM 1480 C CA . ALA A 1 194 ? -16.032 -9.718 6.869 1.00 86.62 194 ALA A CA 1
ATOM 1481 C C . ALA A 1 194 ? -16.167 -10.568 8.146 1.00 86.62 194 ALA A C 1
ATOM 1483 O O . ALA A 1 194 ? -17.198 -10.549 8.817 1.00 86.62 194 ALA A O 1
ATOM 1484 N N . THR A 1 195 ? -15.142 -11.348 8.487 1.00 91.56 195 THR A N 1
ATOM 1485 C CA . THR A 1 195 ? -15.110 -12.206 9.676 1.00 91.56 195 THR A CA 1
ATOM 1486 C C . THR A 1 195 ? -13.681 -12.299 10.184 1.00 91.56 195 THR A C 1
ATOM 1488 O O . THR A 1 195 ? -12.759 -12.446 9.394 1.00 91.56 195 THR A O 1
ATOM 1491 N N . VAL A 1 196 ? -13.495 -12.229 11.504 1.00 94.00 196 VAL A N 1
ATOM 1492 C CA . VAL A 1 196 ? -12.185 -12.454 12.126 1.00 94.00 196 VAL A CA 1
ATOM 1493 C C . VAL A 1 196 ? -12.041 -13.915 12.507 1.00 94.00 196 VAL A C 1
ATOM 1495 O O . VAL A 1 196 ? -12.840 -14.441 13.284 1.00 94.00 196 VAL A O 1
ATOM 1498 N N . HIS A 1 197 ? -10.980 -14.538 12.013 1.00 95.38 197 HIS A N 1
ATOM 1499 C CA . HIS A 1 197 ? -10.538 -15.864 12.420 1.00 95.38 197 HIS A CA 1
ATOM 1500 C C . HIS A 1 197 ? -9.010 -15.909 12.510 1.00 95.38 197 HIS A C 1
ATOM 1502 O O . HIS A 1 197 ? -8.325 -14.923 12.233 1.00 95.38 197 HIS A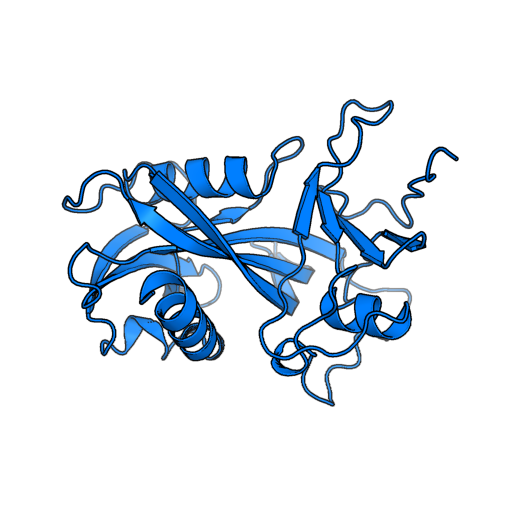 O 1
ATOM 1508 N N . GLU A 1 198 ? -8.473 -17.050 12.944 1.00 96.69 198 GLU A N 1
ATOM 1509 C CA . GLU A 1 198 ? -7.030 -17.270 12.881 1.00 96.69 198 GLU A CA 1
ATOM 1510 C C . GLU A 1 198 ? -6.578 -17.224 11.412 1.00 96.69 198 GLU A C 1
ATOM 1512 O O . GLU A 1 198 ? -7.232 -17.865 10.579 1.00 96.69 198 GLU A O 1
ATOM 1517 N N . PRO A 1 199 ? -5.523 -16.464 11.066 1.00 97.06 199 PRO A N 1
ATOM 1518 C CA . PRO A 1 199 ? -5.068 -16.369 9.688 1.00 97.06 199 PRO A CA 1
ATOM 1519 C C . PRO A 1 199 ? -4.574 -17.711 9.149 1.00 97.06 199 PRO A C 1
ATOM 1521 O O . PRO A 1 199 ? -3.912 -18.479 9.849 1.00 97.06 199 PRO A O 1
ATOM 1524 N N . VAL A 1 200 ? -4.875 -17.972 7.881 1.00 96.00 200 VAL A N 1
ATOM 1525 C CA . VAL A 1 200 ? -4.421 -19.161 7.157 1.00 96.00 200 VAL A CA 1
ATOM 1526 C C . VAL A 1 200 ? -3.743 -18.697 5.878 1.00 96.00 200 VAL A C 1
ATOM 1528 O O . VAL A 1 200 ? -4.359 -18.016 5.068 1.00 96.00 200 VAL A O 1
ATOM 1531 N N . VAL A 1 201 ? -2.473 -19.058 5.708 1.00 95.19 201 VAL A N 1
ATOM 1532 C CA . VAL A 1 201 ? -1.716 -18.724 4.497 1.00 95.19 201 VAL A CA 1
ATOM 1533 C C . VAL A 1 201 ? -2.083 -19.717 3.394 1.00 95.19 201 VAL A C 1
ATOM 1535 O O . VAL A 1 201 ? -1.931 -20.930 3.561 1.00 95.19 201 VAL A O 1
ATOM 1538 N N . HIS A 1 202 ? -2.561 -19.189 2.275 1.00 91.44 202 HIS A N 1
ATOM 1539 C CA . HIS A 1 202 ? -2.834 -19.885 1.019 1.00 91.44 202 HIS A CA 1
ATOM 1540 C C . HIS A 1 202 ? -1.799 -19.569 -0.074 1.00 91.44 202 HIS A C 1
ATOM 1542 O O . HIS A 1 202 ? -1.859 -20.180 -1.139 1.00 91.44 202 HIS A O 1
ATOM 1548 N N . ASP A 1 203 ? -0.855 -18.664 0.194 1.00 81.62 203 ASP A N 1
ATOM 1549 C CA . ASP A 1 203 ? 0.252 -18.305 -0.691 1.00 81.62 203 ASP A CA 1
ATOM 1550 C C . ASP A 1 203 ? 1.147 -19.528 -0.981 1.00 81.62 203 ASP A C 1
ATOM 1552 O O . ASP A 1 203 ? 1.909 -20.009 -0.136 1.00 81.62 203 ASP A O 1
ATOM 1556 N N . VAL A 1 204 ? 1.013 -20.082 -2.190 1.00 75.69 204 VAL A N 1
ATOM 1557 C CA . VAL A 1 204 ? 1.818 -21.212 -2.662 1.00 75.69 204 VAL A CA 1
ATOM 1558 C C . VAL A 1 204 ? 2.936 -20.686 -3.552 1.00 75.69 204 VAL A C 1
ATOM 1560 O O . VAL A 1 204 ? 2.731 -20.406 -4.731 1.00 75.69 204 VAL A O 1
ATOM 1563 N N . GLY A 1 205 ? 4.153 -20.661 -3.011 1.00 71.62 205 GLY A N 1
ATOM 1564 C CA . GLY A 1 205 ? 5.353 -20.280 -3.757 1.00 71.62 205 GLY A CA 1
ATOM 1565 C C . GLY A 1 205 ? 5.669 -18.785 -3.742 1.00 71.62 205 GLY A C 1
ATOM 1566 O O . GLY A 1 205 ? 6.679 -18.406 -4.337 1.00 71.62 205 GLY A O 1
ATOM 1567 N N . GLY A 1 206 ? 4.867 -17.961 -3.065 1.00 76.50 206 GLY A N 1
ATOM 1568 C CA . GLY A 1 206 ? 5.257 -16.615 -2.672 1.00 76.50 206 GLY A CA 1
ATOM 1569 C C . GLY A 1 206 ? 6.094 -16.595 -1.392 1.00 76.50 206 GLY A C 1
ATOM 1570 O O . GLY A 1 206 ? 6.578 -17.619 -0.897 1.00 76.50 206 GLY A O 1
ATOM 1571 N N . SER A 1 207 ? 6.352 -15.383 -0.908 1.00 81.06 207 SER A N 1
ATOM 1572 C CA . SER A 1 207 ? 7.278 -15.114 0.196 1.00 81.06 207 SER A CA 1
ATOM 1573 C C . SER A 1 207 ? 6.629 -15.164 1.576 1.00 81.06 207 SER A C 1
ATOM 1575 O O . SER A 1 207 ? 7.349 -15.078 2.576 1.00 81.06 207 SER A O 1
ATOM 1577 N N . THR A 1 208 ? 5.301 -15.259 1.650 1.00 88.38 208 THR A N 1
ATOM 1578 C CA . THR A 1 208 ? 4.588 -15.177 2.923 1.00 88.38 208 THR A CA 1
ATOM 1579 C C . THR A 1 208 ? 4.689 -16.494 3.683 1.00 88.38 208 THR A C 1
ATOM 1581 O O . THR A 1 208 ? 4.229 -17.547 3.249 1.00 88.38 208 THR A O 1
ATOM 1584 N N . THR A 1 209 ? 5.317 -16.442 4.858 1.00 90.19 209 THR A N 1
ATOM 1585 C CA . THR A 1 209 ? 5.586 -17.629 5.683 1.00 90.19 209 THR A CA 1
ATOM 1586 C C . THR A 1 209 ? 4.532 -17.844 6.763 1.00 90.19 209 THR A C 1
ATOM 1588 O O . THR A 1 209 ? 4.298 -18.977 7.191 1.00 90.19 209 THR A O 1
ATOM 1591 N N . ARG A 1 210 ? 3.903 -16.763 7.241 1.00 94.38 210 ARG A N 1
ATOM 1592 C CA . ARG A 1 210 ? 2.859 -16.776 8.278 1.00 94.38 210 ARG A CA 1
ATOM 1593 C C . ARG A 1 210 ? 2.091 -15.458 8.305 1.00 94.38 210 ARG A C 1
ATOM 1595 O O . ARG A 1 210 ? 2.611 -14.424 7.904 1.00 94.38 210 ARG A O 1
ATOM 1602 N N . ALA A 1 211 ? 0.896 -15.484 8.884 1.00 97.00 211 ALA A N 1
ATOM 1603 C CA . ALA A 1 211 ? 0.092 -14.300 9.161 1.00 97.00 211 ALA A CA 1
ATOM 1604 C C . ALA A 1 211 ? -0.423 -14.328 10.606 1.00 97.00 211 ALA A C 1
ATOM 1606 O O . ALA A 1 211 ? -0.561 -15.398 11.200 1.00 97.00 211 ALA A O 1
ATOM 1607 N N . ALA A 1 212 ? -0.665 -13.159 11.201 1.00 97.31 212 ALA A N 1
ATOM 1608 C CA . ALA A 1 212 ? -1.143 -13.059 12.578 1.00 97.31 212 ALA A CA 1
ATOM 1609 C C . ALA A 1 212 ? -1.947 -11.779 12.834 1.00 97.31 212 ALA A C 1
ATOM 1611 O O . ALA A 1 212 ? -1.622 -10.709 12.320 1.00 97.31 212 ALA A O 1
ATOM 1612 N N . TRP A 1 213 ? -2.932 -11.877 13.730 1.00 97.56 213 TRP A N 1
ATOM 1613 C CA . TRP A 1 213 ? -3.514 -10.711 14.395 1.00 97.56 213 TRP A CA 1
ATOM 1614 C C . TRP A 1 213 ? -2.582 -10.232 15.505 1.00 97.56 213 TRP A C 1
ATOM 1616 O O . TRP A 1 213 ? -2.343 -10.934 16.490 1.00 97.56 213 TRP A O 1
ATOM 1626 N N . VAL A 1 214 ? -2.064 -9.020 15.362 1.00 96.94 214 VAL A N 1
ATOM 1627 C CA . VAL A 1 214 ? -1.019 -8.462 16.217 1.00 96.94 214 VAL A CA 1
ATOM 1628 C C . VAL A 1 214 ? -1.535 -7.205 16.922 1.00 96.94 214 VAL A C 1
ATOM 1630 O O . VAL A 1 214 ? -2.147 -6.365 16.267 1.00 96.94 214 VAL A O 1
ATOM 1633 N N . PRO A 1 215 ? -1.314 -7.031 18.242 1.00 96.50 215 PRO A N 1
ATOM 1634 C CA . PRO A 1 215 ? -1.665 -5.788 18.925 1.00 96.50 215 PRO A CA 1
ATOM 1635 C C . PRO A 1 215 ? -1.037 -4.574 18.244 1.00 96.50 215 PRO A C 1
ATOM 1637 O O . PRO A 1 215 ? 0.142 -4.598 17.904 1.00 96.50 215 PRO A O 1
ATOM 1640 N N . VAL A 1 216 ? -1.780 -3.476 18.115 1.00 94.38 216 VAL A N 1
ATOM 1641 C CA . VAL A 1 216 ? -1.277 -2.245 17.470 1.00 94.38 216 VAL A CA 1
ATOM 1642 C C . VAL A 1 216 ? -0.017 -1.656 18.123 1.00 94.38 216 VAL A C 1
ATOM 1644 O O . VAL A 1 216 ? 0.698 -0.882 17.496 1.00 94.38 216 VAL A O 1
ATOM 1647 N N . SER A 1 217 ? 0.245 -1.989 19.389 1.00 93.69 217 SER A N 1
ATOM 1648 C CA . SER A 1 217 ? 1.423 -1.553 20.146 1.00 93.69 217 SER A CA 1
ATOM 1649 C C . SER A 1 217 ? 2.626 -2.488 19.999 1.00 93.69 217 SER A C 1
ATOM 1651 O O . SER A 1 217 ? 3.674 -2.225 20.586 1.00 93.69 217 SER A O 1
ATOM 1653 N N . ASP A 1 218 ? 2.469 -3.616 19.309 1.00 95.62 218 ASP A N 1
ATOM 1654 C CA . ASP A 1 218 ? 3.534 -4.595 19.128 1.00 95.62 218 ASP A CA 1
ATOM 1655 C C . ASP A 1 218 ? 4.641 -4.020 18.221 1.00 95.62 218 ASP A C 1
ATOM 1657 O O . ASP A 1 218 ? 4.339 -3.410 17.189 1.00 95.62 218 ASP A O 1
ATOM 1661 N N . PRO A 1 219 ? 5.928 -4.229 18.552 1.00 92.06 219 PRO A N 1
ATOM 1662 C CA . PRO A 1 219 ? 7.038 -3.754 17.730 1.00 92.06 219 PRO A CA 1
ATOM 1663 C C . PRO A 1 219 ? 6.988 -4.226 16.275 1.00 92.06 219 PRO A C 1
ATOM 1665 O O . PRO A 1 219 ? 7.439 -3.493 15.398 1.00 92.06 219 PRO A O 1
ATOM 1668 N N . ARG A 1 220 ? 6.404 -5.398 15.987 1.00 93.00 220 ARG A N 1
ATOM 1669 C CA . ARG A 1 220 ? 6.258 -5.908 14.611 1.00 93.00 220 ARG A CA 1
ATOM 1670 C C . ARG A 1 220 ? 5.494 -4.959 13.692 1.00 93.00 220 ARG A C 1
ATOM 1672 O O . ARG A 1 220 ? 5.723 -4.983 12.492 1.00 93.00 220 ARG A O 1
ATOM 1679 N N . VAL A 1 221 ? 4.626 -4.110 14.243 1.00 90.94 221 VAL A N 1
ATOM 1680 C CA . VAL A 1 221 ? 3.810 -3.180 13.457 1.00 90.94 221 VAL A CA 1
ATOM 1681 C C . VAL A 1 221 ? 4.653 -2.063 12.838 1.00 90.94 221 VAL A C 1
ATOM 1683 O O . VAL A 1 221 ? 4.373 -1.647 11.723 1.00 90.94 221 VAL A O 1
ATOM 1686 N N . SER A 1 222 ? 5.675 -1.556 13.537 1.00 85.38 222 SER A N 1
ATOM 1687 C CA . SER A 1 222 ? 6.375 -0.322 13.123 1.00 85.38 222 SER A CA 1
ATOM 1688 C C . SER A 1 222 ? 7.901 -0.359 13.198 1.00 85.38 222 SER A C 1
ATOM 1690 O O . SER A 1 222 ? 8.545 0.536 12.658 1.00 85.38 222 SER A O 1
ATOM 1692 N N . ALA A 1 223 ? 8.504 -1.363 13.840 1.00 77.38 223 ALA A N 1
ATOM 1693 C CA . ALA A 1 223 ? 9.953 -1.399 14.038 1.00 77.38 223 ALA A CA 1
ATOM 1694 C C . ALA A 1 223 ? 10.724 -1.708 12.747 1.00 77.38 223 ALA A C 1
ATOM 1696 O O . ALA A 1 223 ? 11.792 -1.144 12.531 1.00 77.38 223 ALA A O 1
ATOM 1697 N N . SER A 1 224 ? 10.191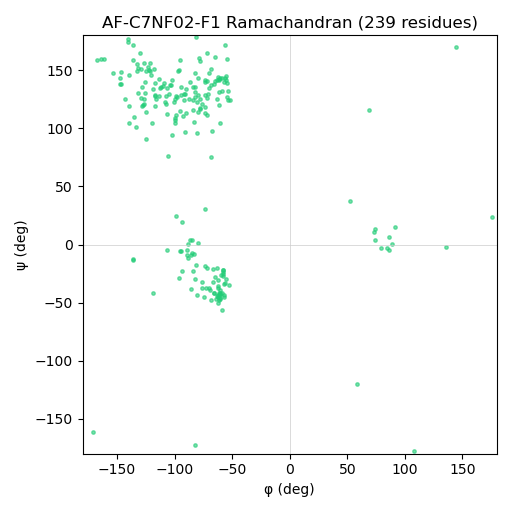 -2.593 11.898 1.00 70.94 224 SER A N 1
ATOM 1698 C CA . SER A 1 224 ? 10.856 -3.009 10.655 1.00 70.94 224 SER A CA 1
ATOM 1699 C C . SER A 1 224 ? 10.639 -2.023 9.507 1.00 70.94 224 SER A C 1
ATOM 1701 O O . SER A 1 224 ? 11.501 -1.888 8.644 1.00 70.94 224 SER A O 1
ATOM 1703 N N . ILE A 1 225 ? 9.503 -1.320 9.495 1.00 78.56 225 ILE A N 1
ATOM 1704 C CA . ILE A 1 225 ? 9.125 -0.392 8.428 1.00 78.56 225 ILE A CA 1
ATOM 1705 C C . ILE A 1 225 ? 8.633 0.901 9.078 1.00 78.56 225 ILE A C 1
ATOM 1707 O O . ILE A 1 225 ? 7.494 0.990 9.531 1.00 78.56 225 ILE A O 1
ATOM 1711 N N . GLU A 1 226 ? 9.491 1.928 9.102 1.00 76.00 226 GLU A N 1
ATOM 1712 C CA . GLU A 1 226 ? 9.202 3.208 9.776 1.00 76.00 226 GLU A CA 1
ATOM 1713 C C . GLU A 1 226 ? 7.868 3.831 9.332 1.00 76.00 226 GLU A C 1
ATOM 1715 O O . GLU A 1 226 ? 7.165 4.456 10.129 1.00 76.00 226 GLU A O 1
ATOM 1720 N N . ARG A 1 227 ? 7.510 3.668 8.051 1.00 81.62 227 ARG A N 1
ATOM 1721 C CA . ARG A 1 227 ? 6.296 4.255 7.469 1.00 81.62 227 ARG A CA 1
ATOM 1722 C C . ARG A 1 227 ? 5.005 3.586 7.946 1.00 81.62 227 ARG A C 1
ATOM 1724 O O . ARG A 1 227 ? 3.977 4.258 7.953 1.00 81.62 227 ARG A O 1
ATOM 1731 N N . ASN A 1 228 ? 5.059 2.355 8.456 1.00 89.44 228 ASN A N 1
ATOM 1732 C CA . ASN A 1 228 ? 3.874 1.666 8.968 1.00 89.44 228 ASN A CA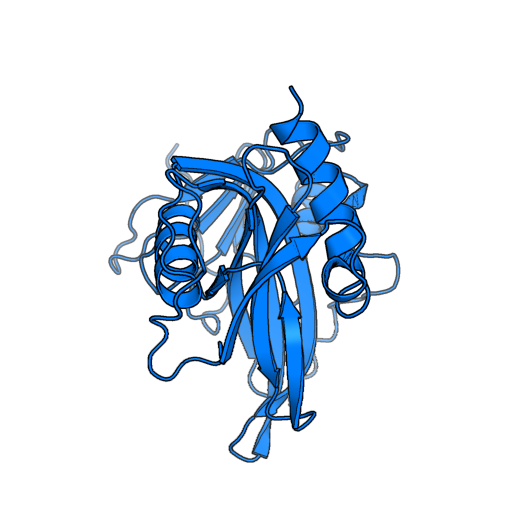 1
ATOM 1733 C C . ASN A 1 228 ? 3.254 2.407 10.159 1.00 89.44 228 ASN A C 1
ATOM 1735 O O . ASN A 1 228 ? 2.038 2.409 10.328 1.00 89.44 228 ASN A O 1
ATOM 1739 N N . ALA A 1 229 ? 4.056 3.108 10.965 1.00 89.81 229 ALA A N 1
ATOM 1740 C CA . ALA A 1 229 ? 3.513 3.945 12.033 1.00 89.81 229 ALA A CA 1
ATOM 1741 C C . ALA A 1 229 ? 2.620 5.077 11.491 1.00 89.81 229 ALA A C 1
ATOM 1743 O O . ALA A 1 229 ? 1.632 5.437 12.130 1.00 89.81 229 ALA A O 1
ATOM 1744 N N . ASP A 1 230 ? 2.956 5.643 10.328 1.00 90.81 230 ASP A N 1
ATOM 1745 C CA . ASP A 1 230 ? 2.146 6.682 9.693 1.00 90.81 230 ASP A CA 1
ATOM 1746 C C . ASP A 1 230 ? 0.877 6.106 9.067 1.00 90.81 230 ASP A C 1
ATOM 1748 O O . ASP A 1 230 ? -0.215 6.617 9.322 1.00 90.81 230 ASP A O 1
ATOM 1752 N N . ASP A 1 231 ? 1.011 4.993 8.343 1.00 93.88 231 ASP A N 1
ATOM 1753 C CA . ASP A 1 231 ? -0.116 4.275 7.744 1.00 93.88 231 ASP A CA 1
ATOM 1754 C C . ASP A 1 231 ? -1.137 3.870 8.810 1.00 93.88 231 ASP A C 1
ATOM 1756 O O . ASP A 1 231 ? -2.326 4.137 8.660 1.00 93.88 231 ASP A O 1
ATOM 1760 N N . LEU A 1 232 ? -0.677 3.330 9.943 1.00 94.12 232 LEU A N 1
ATOM 1761 C CA . LEU A 1 232 ? -1.535 2.960 11.066 1.00 94.12 232 LEU A CA 1
ATOM 1762 C C . LEU A 1 232 ? -2.299 4.162 11.638 1.00 94.12 232 LEU A C 1
ATOM 1764 O O . LEU A 1 232 ? -3.483 4.043 11.961 1.00 94.12 232 LEU A O 1
ATOM 1768 N N . ARG A 1 233 ? -1.640 5.320 11.788 1.00 92.06 233 ARG A N 1
ATOM 1769 C CA . ARG A 1 233 ? -2.296 6.545 12.280 1.00 92.06 233 ARG A CA 1
ATOM 1770 C C . ARG A 1 233 ? -3.371 7.026 11.312 1.00 92.06 233 ARG A C 1
ATOM 1772 O O . ARG A 1 233 ? -4.478 7.313 11.759 1.00 92.06 233 ARG A O 1
ATOM 1779 N N . ARG A 1 234 ? -3.058 7.083 10.013 1.00 92.81 234 ARG A N 1
ATOM 1780 C CA . ARG A 1 234 ? -4.009 7.461 8.954 1.00 92.81 234 ARG A CA 1
ATOM 1781 C C . ARG A 1 234 ? -5.193 6.500 8.916 1.00 92.81 234 ARG A C 1
ATOM 1783 O O . ARG A 1 234 ? -6.338 6.938 8.937 1.00 92.81 234 ARG A O 1
ATOM 1790 N N . ALA A 1 235 ? -4.919 5.198 8.958 1.00 94.38 235 ALA A N 1
ATOM 1791 C CA . ALA A 1 235 ? -5.941 4.164 8.946 1.00 94.38 235 ALA A CA 1
ATOM 1792 C C . ALA A 1 235 ? -6.886 4.293 10.148 1.00 94.38 235 ALA A C 1
ATOM 1794 O O . ALA A 1 235 ? -8.098 4.243 9.988 1.00 94.38 235 ALA A O 1
ATOM 1795 N N . ARG A 1 236 ? -6.360 4.543 11.354 1.00 92.06 236 ARG A N 1
ATOM 1796 C CA . ARG A 1 236 ? -7.201 4.782 12.538 1.00 92.06 236 ARG A CA 1
ATOM 1797 C C . ARG A 1 236 ? -8.088 6.013 12.417 1.00 92.06 236 ARG A C 1
ATOM 1799 O O . ARG A 1 236 ? -9.206 5.970 12.912 1.00 92.06 236 ARG A O 1
ATOM 1806 N N . ALA A 1 237 ? -7.598 7.085 11.799 1.00 90.62 237 ALA A N 1
ATOM 1807 C CA . ALA A 1 237 ? -8.391 8.293 11.602 1.00 90.62 237 ALA A CA 1
ATOM 1808 C C . ALA A 1 237 ? -9.571 8.040 10.654 1.00 90.62 237 ALA A C 1
ATOM 1810 O O . ALA A 1 237 ? -10.676 8.469 10.945 1.00 90.62 237 ALA A O 1
ATOM 1811 N N . VAL A 1 238 ? -9.353 7.293 9.567 1.00 88.31 238 VAL A N 1
ATOM 1812 C CA . VAL A 1 238 ? -10.403 6.994 8.577 1.00 88.31 238 VAL A CA 1
ATOM 1813 C C . VAL A 1 238 ? -11.382 5.919 9.065 1.00 88.31 238 VAL A C 1
ATOM 1815 O O . VAL A 1 238 ? -12.556 5.968 8.727 1.00 88.31 238 VAL A O 1
ATOM 1818 N N . MET A 1 239 ? -10.925 4.959 9.876 1.00 83.00 239 MET A N 1
ATOM 1819 C CA . MET A 1 239 ? -11.753 3.843 10.364 1.00 83.00 239 MET A CA 1
ATOM 1820 C C . MET A 1 239 ? -12.390 4.083 11.742 1.00 83.00 239 MET A C 1
ATOM 1822 O O . MET A 1 239 ? -13.106 3.207 12.238 1.00 83.00 239 MET A O 1
ATOM 1826 N N . GLY A 1 240 ? -12.048 5.189 12.405 1.00 69.88 240 GLY A N 1
ATOM 1827 C CA . GLY A 1 240 ? -12.511 5.556 13.748 1.00 69.88 240 GLY A CA 1
ATOM 1828 C C . GLY A 1 240 ? -13.722 6.494 13.778 1.00 69.88 240 GLY A C 1
ATOM 1829 O O . GLY A 1 240 ? -14.236 6.742 14.870 1.00 69.88 240 GLY A O 1
ATOM 1830 N N . ASP A 1 241 ? -14.158 6.971 12.611 1.00 48.41 241 ASP A N 1
ATOM 1831 C CA . ASP A 1 241 ? -15.425 7.678 12.374 1.00 48.41 241 ASP A CA 1
ATOM 1832 C C . ASP A 1 241 ? -16.514 6.712 11.859 1.00 48.41 241 ASP A C 1
ATOM 1834 O O . ASP A 1 241 ? -17.715 7.044 12.013 1.00 48.41 241 ASP A O 1
#

Radius of gyration: 17.82 Å; Cα contacts (8 Å, |Δi|>4): 530; chains: 1; bounding box: 42×43×48 Å

Foldseek 3Di:
DPQDADDDDCQELAWEWEAAPSDIYTDDFLDQNLVVNVVVPFAADAQDFFDWAFDDQDPVRFGHIYGYSNVGHHPVQDDDPPRPSDDDDPPDFREYEFEKEFEFEADPVNFWTKWFWFQDPVVRDTAIDGFMDTDDTRDGNVRRHQVRCCQQFVFGWPDKAWGGKDWDWDWDQDPVRTIYTYIYIYTYIYTYTPDDDGGDHNNDPGGTPHMGTGGPPDCSQDVVPVCSVVSSVRSCVVVVD

InterPro domains:
  IPR000086 NUDIX hydrolase domain [PF00293] (97-219)
  IPR000086 NUDIX hydrolase domain [PS51462] (96-237)
  IPR015797 NUDIX hydrolase-like domain superfamily [SSF55811] (94-221)
  IPR020084 NUDIX hydrolase, conserved site [PS00893] (133-154)
  IPR020476 NUDIX hydrolase [PR00502] (128-142)
  IPR020476 NUDIX hydrolase [PR00502] (142-157)

Nearest PDB structures (foldseek):
  6dt3-assembly1_A  TM=8.093E-01  e=2.227E-10  Klebsiella pneumoniae subsp. pneumoniae NTUH-K2044
  3n77-assembly1_A  TM=7.245E-01  e=3.398E-10  Salmonella enterica subsp. enterica serovar Typhimurium
  3oga-assembly1_A  TM=7.464E-01  e=1.069E-09  Salmonella enterica subsp. enterica serovar Typhimurium str. LT2
  7b64-assembly1_A-2  TM=7.833E-01  e=4.509E-08  Homo sapiens
  1soi-assembly1_A-2  TM=7.108E-01  e=1.050E-07  Deinococcus radiodurans

Organism: Kytococcus sedentarius (strain ATCC 14392 / DSM 20547 / JCM 11482 / CCUG 33030 / NBRC 15357 / NCTC 11040 / CCM 314 / 541) (NCBI:txid478801)

Mean predicted aligned error: 7.26 Å